Protein AF-A0A7U5AXY3-F1 (afdb_monomer_lite)

pLDDT: mean 77.65, std 28.36, range [23.97, 98.94]

Foldseek 3Di:
DPPPPQWDPFDADVPDPQETADWTWHDDPPFTETDADDQQHAEYALEDDPRHQELANNDEDHDVLVVGHHHDNPLQYANQNHQYLANNHQLPCPDAAQNQNYACQNHAYQHRNCQLNQQYQNVVDANPYACQNHQEQHSNQQNNANHDHAPQPHHCPNHPYCESNNHNYVCNVPPRRDYPDPDDHHYDDQDDDPDPPDPPPPPDPDPDDDDDDDDDDDDDDDDDDDDDDDDDDDDDDDDDDDDDDDDDDDDDDDDDDDDDDDDDDDPPDDDDDDDRDPDDDDD

Radius of gyration: 34.88 Å; chains: 1; bounding box: 86×77×92 Å

Sequence (283 aa):
MKTQKTEQPHKYKEGDRTEIVQIGFYKRGNEITIKQIPYYVKKVPDKLPDEIQSLYRAFAHRYKDQNHPTVTGFEKWDTSKIKNMSYVFYDNQLIDADLSEWKTSNVTNMDGMFKNAIKFNNKEKPLKWNTEKVESMESMFDGAESFKQNLKDWKVDKVTKNKNFSRASGIFEHIDKKPSWKITEHNDPIIKKPESTEPKVIIHPSPSRPKQTIPLTKLINPIIKSTPNSNQNLGIPKTNLSTTPQQSKKLSTPAIVGIVVGSQVVLTSLAAGIPYLIKRFKK

InterPro domains:
  IPR005046 Protein of unknown function DUF285 [PF03382] (70-169)
  IPR011889 Bacterial surface protein 26-residue repeat [TIGR02167] (89-112)

Secondary structure (DSSP, 8-state):
-----SEE--EEETTEEEEEEE--EEEETTEEEEPP--TT--B--SS--TT--B-TTTT--B-TTTTPPPPBS-TT---TT--B-TTTTTTBTT-----TT---TT--B-TTTTTT-TT-SGGG-------TT--B-TTTTTT-TT-----TT---TT--B-TTTTTTSTTTT-GGGS---SS--------PPPP--------PPPP------------PPPP-------------------------------PPPP-------------------------

Organism: NCBI:txid2103

Structure (mmCIF, N/CA/C/O backbone):
data_AF-A0A7U5AXY3-F1
#
_entry.id   AF-A0A7U5AXY3-F1
#
loop_
_atom_site.group_PDB
_atom_site.id
_atom_site.type_symbol
_atom_site.label_atom_id
_atom_site.label_alt_id
_atom_site.label_comp_id
_atom_site.label_asym_id
_atom_site.label_entity_id
_atom_site.label_seq_id
_atom_site.pdbx_PDB_ins_code
_atom_site.Cartn_x
_atom_site.Cartn_y
_atom_site.Cartn_z
_atom_site.occupancy
_atom_site.B_iso_or_equiv
_atom_site.auth_seq_id
_atom_site.auth_comp_id
_atom_site.auth_asym_id
_atom_site.auth_atom_id
_atom_site.pdbx_PDB_model_num
ATOM 1 N N . MET A 1 1 ? -33.811 5.798 -6.499 1.00 41.62 1 MET A N 1
ATOM 2 C CA . MET A 1 1 ? -32.351 5.992 -6.661 1.00 41.62 1 MET A CA 1
ATOM 3 C C . MET A 1 1 ? -31.743 6.256 -5.290 1.00 41.62 1 MET A C 1
ATOM 5 O O . MET A 1 1 ? -32.154 7.214 -4.653 1.00 41.62 1 MET A O 1
ATOM 9 N N . LYS A 1 2 ? -30.830 5.412 -4.788 1.00 47.22 2 LYS A N 1
ATOM 10 C CA . LYS A 1 2 ? -30.053 5.757 -3.582 1.00 47.22 2 LYS A CA 1
ATOM 11 C C . LYS A 1 2 ? -29.018 6.802 -3.992 1.00 47.22 2 LYS A C 1
ATOM 13 O O . LYS A 1 2 ? -28.146 6.492 -4.798 1.00 47.22 2 LYS A O 1
ATOM 18 N N . THR A 1 3 ? -29.122 8.018 -3.471 1.0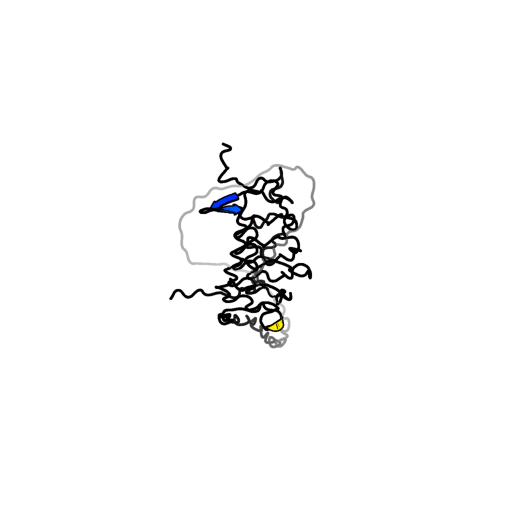0 54.50 3 THR A N 1
ATOM 19 C CA . THR A 1 3 ? -28.090 9.048 -3.628 1.00 54.50 3 THR A CA 1
ATOM 20 C C . THR A 1 3 ? -26.792 8.487 -3.046 1.00 54.50 3 THR A C 1
ATOM 22 O O . THR A 1 3 ? -26.704 8.262 -1.837 1.00 54.50 3 THR A O 1
ATOM 25 N N . GLN A 1 4 ? -25.812 8.161 -3.894 1.00 64.56 4 GLN A N 1
ATOM 26 C CA . GLN A 1 4 ? -24.512 7.698 -3.412 1.00 64.56 4 GLN A CA 1
ATOM 27 C C . GLN A 1 4 ? -23.869 8.845 -2.636 1.00 64.56 4 GLN A C 1
ATOM 29 O O . GLN A 1 4 ? -23.645 9.921 -3.190 1.00 64.56 4 GLN A O 1
ATOM 34 N N . LYS A 1 5 ? -23.599 8.627 -1.345 1.00 73.12 5 LYS A N 1
ATOM 35 C CA . LYS A 1 5 ? -22.837 9.583 -0.541 1.00 73.12 5 LYS A CA 1
ATOM 36 C C . LYS A 1 5 ? -21.474 9.767 -1.199 1.00 73.12 5 LYS A C 1
ATOM 38 O O . LYS A 1 5 ? -20.756 8.799 -1.420 1.00 73.12 5 LYS A O 1
ATOM 43 N N . THR A 1 6 ? -21.132 11.006 -1.527 1.00 81.69 6 THR A N 1
ATOM 44 C CA . THR A 1 6 ? -19.858 11.352 -2.172 1.00 81.69 6 THR A CA 1
ATOM 45 C C . THR A 1 6 ? -18.760 11.668 -1.164 1.00 81.69 6 THR A C 1
ATOM 47 O O . THR A 1 6 ? -17.599 11.789 -1.545 1.00 81.69 6 THR A O 1
ATOM 50 N N . GLU A 1 7 ? -19.106 11.799 0.116 1.00 93.75 7 GLU A N 1
ATOM 51 C CA . GLU A 1 7 ? -18.166 12.043 1.200 1.00 93.75 7 GLU A CA 1
ATOM 52 C C . GLU A 1 7 ? -18.744 11.583 2.541 1.00 93.75 7 GLU A C 1
ATOM 54 O O . GLU A 1 7 ? -19.942 11.716 2.800 1.00 93.75 7 GLU A O 1
ATOM 59 N N . GLN A 1 8 ? -17.877 11.056 3.404 1.00 94.88 8 GLN A N 1
ATOM 60 C CA . GLN A 1 8 ? -18.174 10.830 4.812 1.00 94.88 8 GLN A CA 1
ATOM 61 C C . GLN A 1 8 ? -16.889 10.908 5.657 1.00 94.88 8 GLN A C 1
ATOM 63 O O . GLN A 1 8 ? -15.837 10.436 5.213 1.00 94.88 8 GLN A O 1
ATOM 68 N N . PRO A 1 9 ? -16.926 11.500 6.864 1.00 97.44 9 PRO A N 1
ATOM 69 C CA . PRO A 1 9 ? -15.789 11.485 7.778 1.00 97.44 9 PRO A CA 1
ATOM 70 C C . PRO A 1 9 ? -15.594 10.096 8.400 1.00 97.44 9 PRO A C 1
ATOM 72 O O . PRO A 1 9 ? -16.509 9.270 8.411 1.00 97.44 9 PRO A O 1
ATOM 75 N N . HIS A 1 10 ? -14.405 9.858 8.960 1.00 98.50 10 HIS A N 1
ATOM 76 C CA . HIS A 1 10 ? -14.195 8.723 9.861 1.00 98.50 10 HIS A CA 1
ATOM 77 C C . HIS A 1 10 ? -15.106 8.867 11.080 1.00 98.50 10 HIS A C 1
ATOM 79 O O . HIS A 1 10 ? -15.234 9.968 11.622 1.00 98.50 10 HIS A O 1
ATOM 85 N N . LYS A 1 11 ? -15.693 7.762 11.540 1.00 98.44 11 LYS A N 1
ATOM 86 C CA . LYS A 1 11 ? -16.282 7.698 12.882 1.00 98.44 11 LYS A CA 1
ATOM 87 C C . LYS A 1 11 ? -15.367 6.908 13.791 1.00 98.44 11 LYS A C 1
ATOM 89 O O . LYS A 1 11 ? -14.868 5.853 13.402 1.00 98.44 11 LYS A O 1
ATOM 94 N N . TYR A 1 12 ? -15.191 7.421 14.995 1.00 98.62 12 TYR A N 1
ATOM 95 C CA . TYR A 1 12 ? -14.342 6.832 16.017 1.00 98.62 12 TYR A CA 1
ATOM 96 C C . TYR A 1 12 ? -15.197 6.140 17.064 1.00 98.62 12 TYR A C 1
ATOM 98 O O . TYR A 1 12 ? -16.379 6.458 17.219 1.00 98.62 12 TYR A O 1
ATOM 106 N N . LYS A 1 13 ? -14.593 5.192 17.768 1.00 98.44 13 LYS A N 1
ATOM 107 C CA . LYS A 1 13 ? -15.196 4.589 18.947 1.00 98.44 13 LYS A CA 1
ATOM 108 C C . LYS A 1 13 ? -15.439 5.659 20.010 1.00 98.44 13 LYS A C 1
ATOM 110 O O . LYS A 1 13 ? -14.641 6.582 20.181 1.00 98.44 13 LYS A O 1
ATOM 115 N N . GLU A 1 14 ? -16.555 5.550 20.719 1.00 97.88 14 GLU A N 1
ATOM 116 C CA . GLU A 1 14 ? -16.890 6.489 21.785 1.00 97.88 14 GLU A CA 1
ATOM 117 C C . GLU A 1 14 ? -15.815 6.467 22.880 1.00 97.88 14 GLU A C 1
ATOM 119 O O . GLU A 1 14 ? -15.376 5.404 23.316 1.00 97.88 14 GLU A O 1
ATOM 124 N N . GLY A 1 15 ? -15.331 7.649 23.267 1.00 97.25 15 GLY A N 1
ATOM 125 C CA . GLY A 1 15 ? -14.242 7.794 24.236 1.00 97.25 15 GLY A CA 1
ATOM 126 C C . GLY A 1 15 ? -12.841 7.409 23.732 1.00 97.25 15 GLY A C 1
ATOM 127 O O . GLY A 1 15 ? -11.874 7.661 24.445 1.00 97.25 15 GLY A O 1
ATOM 128 N N . ASP A 1 16 ? -12.687 6.871 22.514 1.00 97.75 16 ASP A N 1
ATOM 129 C CA . ASP A 1 16 ? -11.396 6.418 21.976 1.00 97.75 16 ASP A CA 1
ATOM 130 C C . ASP A 1 16 ? -11.169 6.879 20.527 1.00 97.75 16 ASP A C 1
ATOM 132 O O . ASP A 1 16 ? -11.627 6.283 19.552 1.00 97.75 16 ASP A O 1
ATOM 136 N N . ARG A 1 17 ? -10.369 7.940 20.377 1.00 96.94 17 ARG A N 1
ATOM 137 C CA . ARG A 1 17 ? -9.977 8.486 19.066 1.00 96.94 17 ARG A CA 1
ATOM 138 C C . ARG A 1 17 ? -8.934 7.634 18.332 1.00 96.94 17 ARG A C 1
ATOM 140 O O . ARG A 1 17 ? -8.588 7.955 17.197 1.00 96.94 17 ARG A O 1
ATOM 147 N N . THR A 1 18 ? -8.404 6.582 18.953 1.00 98.50 18 THR A N 1
ATOM 148 C CA . THR A 1 18 ? -7.397 5.698 18.348 1.00 98.50 18 THR A CA 1
ATOM 149 C C . THR A 1 18 ? -8.006 4.505 17.609 1.00 98.50 18 THR A C 1
ATOM 151 O O . THR A 1 18 ? -7.281 3.811 16.893 1.00 98.50 18 THR A O 1
ATOM 154 N N . GLU A 1 19 ? -9.321 4.298 17.708 1.00 98.69 19 GLU A N 1
ATOM 155 C CA . GLU A 1 19 ? -10.060 3.246 17.006 1.00 98.69 19 GLU A CA 1
ATOM 156 C C . GLU A 1 19 ? -11.113 3.870 16.078 1.00 98.69 19 GLU A C 1
ATOM 158 O O . GLU A 1 19 ? -12.048 4.541 16.519 1.00 98.69 19 GLU A O 1
ATOM 163 N N . ILE A 1 20 ? -10.962 3.653 14.770 1.00 98.88 20 ILE A N 1
ATOM 164 C CA . ILE A 1 20 ? -11.991 3.990 13.782 1.00 98.88 20 ILE A CA 1
ATOM 165 C C . ILE A 1 20 ? -12.982 2.827 13.721 1.00 98.88 20 ILE A C 1
ATOM 167 O O . ILE A 1 20 ? -12.582 1.684 13.531 1.00 98.88 20 ILE A O 1
ATOM 171 N N . VAL A 1 21 ? -14.275 3.131 13.830 1.00 98.50 21 VAL A N 1
ATOM 172 C CA . VAL A 1 21 ? -15.383 2.163 13.711 1.00 98.50 21 VAL A CA 1
ATOM 173 C C . VAL A 1 21 ? -16.115 2.271 12.372 1.00 98.50 21 VAL A C 1
ATOM 175 O O . VAL A 1 21 ? -16.793 1.338 11.957 1.00 98.50 21 VAL A O 1
ATOM 178 N N . GLN A 1 22 ? -15.960 3.392 11.660 1.00 98.25 22 GLN A N 1
ATOM 179 C CA . GLN A 1 22 ? -16.471 3.558 10.300 1.00 98.25 22 GLN A CA 1
ATOM 180 C C . GLN A 1 22 ? -15.460 4.331 9.454 1.00 98.25 22 GLN A C 1
ATOM 182 O O . GLN A 1 22 ? -15.102 5.461 9.789 1.00 98.25 22 GLN A O 1
ATOM 187 N N . ILE A 1 23 ? -15.040 3.733 8.338 1.00 98.62 23 ILE A N 1
ATOM 188 C CA . ILE A 1 23 ? -14.075 4.334 7.416 1.00 98.62 23 ILE A CA 1
ATOM 189 C C . ILE A 1 23 ? -14.711 5.481 6.628 1.00 98.62 23 ILE A C 1
ATOM 191 O O . ILE A 1 23 ? -15.729 5.331 5.951 1.00 98.62 23 ILE A O 1
ATOM 195 N N . GLY A 1 24 ? -14.062 6.633 6.711 1.00 98.25 24 GLY A N 1
ATOM 196 C CA . GLY A 1 24 ? -14.326 7.834 5.944 1.00 98.25 24 GLY A CA 1
ATOM 197 C C . GLY A 1 24 ? -13.795 7.750 4.516 1.00 98.25 24 GLY A C 1
ATOM 198 O O . GLY A 1 24 ? -12.765 7.130 4.253 1.00 98.25 24 GLY A O 1
ATOM 199 N N . PHE A 1 25 ? -14.461 8.432 3.592 1.00 98.31 25 PHE A N 1
ATOM 200 C CA . PHE A 1 25 ? -14.045 8.547 2.194 1.00 98.31 25 PHE A CA 1
ATOM 201 C C . PHE A 1 25 ? -14.512 9.870 1.588 1.00 98.31 25 PHE A C 1
ATOM 203 O O . PHE A 1 25 ? -15.297 10.604 2.187 1.00 98.31 25 PHE A O 1
ATOM 210 N N . TYR A 1 26 ? -14.015 10.182 0.399 1.00 97.62 26 TYR A N 1
ATOM 211 C CA . TYR A 1 26 ? -14.382 11.350 -0.392 1.00 97.62 26 TYR A CA 1
ATOM 212 C C . TYR A 1 26 ? -14.275 11.024 -1.885 1.00 97.62 26 TYR A C 1
ATOM 214 O O . TYR A 1 26 ? -13.517 10.141 -2.287 1.00 97.62 26 TYR A O 1
ATOM 222 N N . LYS A 1 27 ? -15.022 11.736 -2.726 1.00 96.75 27 LYS A N 1
ATOM 223 C CA . LYS A 1 27 ? -14.922 11.613 -4.181 1.00 96.75 27 LYS A CA 1
ATOM 224 C C . LYS A 1 27 ? -13.730 12.422 -4.695 1.00 96.75 27 LYS A C 1
ATOM 226 O O . LYS A 1 27 ? -13.634 13.621 -4.444 1.00 96.75 27 LYS A O 1
ATOM 231 N N . ARG A 1 28 ? -12.842 11.779 -5.452 1.00 93.12 28 ARG A N 1
ATOM 232 C CA . ARG A 1 28 ? -11.707 12.403 -6.142 1.00 93.12 28 ARG A CA 1
ATOM 233 C C . ARG A 1 28 ? -11.796 12.066 -7.626 1.00 93.12 28 ARG A C 1
ATOM 235 O O . ARG A 1 28 ? -11.534 10.937 -8.029 1.00 93.12 28 ARG A O 1
ATOM 242 N N . GLY A 1 29 ? -12.200 13.040 -8.440 1.00 90.94 29 GLY A N 1
ATOM 243 C CA . GLY A 1 29 ? -12.528 12.783 -9.844 1.00 90.94 29 GLY A CA 1
ATOM 244 C C . GLY A 1 29 ? -13.658 11.756 -9.955 1.00 90.94 29 GLY A C 1
ATOM 245 O O . GLY A 1 29 ? -14.746 11.970 -9.417 1.00 90.94 29 GLY A O 1
ATOM 246 N N . ASN A 1 30 ? -13.382 10.625 -10.604 1.00 91.56 30 ASN A N 1
ATOM 247 C CA . ASN A 1 30 ? -14.354 9.546 -10.818 1.00 91.56 30 ASN A CA 1
ATOM 248 C C . ASN A 1 30 ? -14.258 8.408 -9.788 1.00 91.56 30 ASN A C 1
ATOM 250 O O . ASN A 1 30 ? -15.006 7.438 -9.888 1.00 91.56 30 ASN A O 1
ATOM 254 N N . GLU A 1 31 ? -13.369 8.513 -8.799 1.00 94.88 31 GLU A N 1
ATOM 255 C CA . GLU A 1 31 ? -13.134 7.464 -7.804 1.00 94.88 31 GLU A CA 1
ATOM 256 C C . GLU A 1 31 ? -13.595 7.899 -6.410 1.00 94.88 31 GLU A C 1
ATOM 258 O O . GLU A 1 31 ? -13.395 9.042 -5.992 1.00 94.88 31 GLU A O 1
ATOM 263 N N . ILE A 1 32 ? -14.169 6.964 -5.652 1.00 97.81 32 ILE A N 1
ATOM 264 C CA . ILE A 1 32 ? -14.351 7.125 -4.208 1.00 97.81 32 ILE A CA 1
ATOM 265 C C . ILE A 1 32 ? -13.052 6.693 -3.528 1.00 97.81 32 ILE A C 1
ATOM 267 O O . ILE A 1 32 ? -12.605 5.553 -3.664 1.00 97.81 32 ILE A O 1
ATOM 271 N N . THR A 1 33 ? -12.427 7.629 -2.825 1.00 98.50 33 THR A N 1
ATOM 272 C CA . THR A 1 33 ? -11.106 7.489 -2.212 1.00 98.50 33 THR A CA 1
ATOM 273 C C . THR A 1 33 ? -11.233 7.484 -0.700 1.00 98.50 33 THR A C 1
ATOM 275 O O . THR A 1 33 ? -11.926 8.325 -0.129 1.00 98.50 33 THR A O 1
ATOM 278 N N . ILE A 1 34 ? -10.544 6.561 -0.036 1.00 98.75 34 ILE A N 1
ATOM 279 C CA . ILE A 1 34 ? -10.475 6.529 1.425 1.00 98.75 34 ILE A CA 1
ATOM 280 C C . ILE A 1 34 ? -9.900 7.845 1.975 1.00 98.75 34 ILE A C 1
ATOM 282 O O . ILE A 1 34 ? -8.948 8.407 1.431 1.00 98.75 34 ILE A O 1
ATOM 286 N N . LYS A 1 35 ? -10.453 8.358 3.077 1.00 98.62 35 LYS A N 1
ATOM 287 C CA . LYS A 1 35 ? -9.792 9.428 3.834 1.00 98.62 35 LYS A CA 1
ATOM 288 C C . LYS A 1 35 ? -8.579 8.830 4.545 1.00 98.62 35 LYS A C 1
ATOM 290 O O . LYS A 1 35 ? -8.704 7.784 5.175 1.00 98.62 35 LYS A O 1
ATOM 295 N N . GLN A 1 36 ? -7.429 9.500 4.489 1.00 98.69 36 GLN A N 1
ATOM 296 C CA . GLN A 1 36 ? -6.218 9.048 5.183 1.00 98.69 36 GLN A CA 1
ATOM 297 C C . GLN A 1 36 ? -6.518 8.711 6.651 1.00 98.69 36 GLN A C 1
ATOM 299 O O . GLN A 1 36 ? -7.250 9.437 7.331 1.00 98.69 36 GLN A O 1
ATOM 304 N N . ILE A 1 37 ? -5.972 7.594 7.121 1.00 98.81 37 ILE A N 1
ATOM 305 C CA . ILE A 1 37 ? -6.074 7.128 8.499 1.00 98.81 37 ILE A CA 1
ATOM 306 C C . ILE A 1 37 ? -5.048 7.902 9.335 1.00 98.81 37 ILE A C 1
ATOM 308 O O . ILE A 1 37 ? -3.843 7.725 9.112 1.00 98.81 37 ILE A O 1
ATOM 312 N N . PRO A 1 38 ? -5.478 8.751 10.292 1.00 98.56 38 PRO A N 1
ATOM 313 C CA . PRO A 1 38 ? -4.565 9.590 11.063 1.00 98.56 38 PRO A CA 1
ATOM 314 C C . PRO A 1 38 ? -3.483 8.785 11.784 1.00 98.56 38 PRO A C 1
ATOM 316 O O . PRO A 1 38 ? -3.728 7.669 12.247 1.00 98.56 38 PRO A O 1
ATOM 319 N N . TYR A 1 39 ? -2.288 9.363 11.913 1.00 98.00 39 TYR A N 1
ATOM 320 C CA . TYR A 1 39 ? -1.100 8.680 12.439 1.00 98.00 39 TYR A CA 1
ATOM 321 C C . TYR A 1 39 ? -1.279 8.116 13.860 1.00 98.00 39 TYR A C 1
ATOM 323 O O . TYR A 1 39 ? -0.639 7.129 14.202 1.00 98.00 39 TYR A O 1
ATOM 331 N N . TYR A 1 40 ? -2.167 8.701 14.671 1.00 97.94 40 TYR A N 1
ATOM 332 C CA . TYR A 1 40 ? -2.459 8.262 16.040 1.00 97.94 40 TYR A CA 1
ATOM 333 C C . TYR A 1 40 ? -3.447 7.085 16.127 1.00 97.94 40 TYR A C 1
ATOM 335 O O . TYR A 1 40 ? -3.634 6.520 17.204 1.00 97.94 40 TYR A O 1
ATOM 343 N N . VAL A 1 41 ? -4.097 6.707 15.020 1.00 98.75 41 VAL A N 1
ATOM 344 C CA . VAL A 1 41 ? -5.035 5.575 14.980 1.00 98.75 41 VAL A CA 1
ATOM 345 C C . VAL A 1 41 ? -4.266 4.257 15.043 1.00 98.75 41 VAL A C 1
ATOM 347 O O . VAL A 1 41 ? -3.328 4.043 14.271 1.00 98.75 41 VAL A O 1
ATOM 350 N N . LYS A 1 42 ? -4.699 3.382 15.954 1.00 98.56 42 LYS A N 1
ATOM 351 C CA . LYS A 1 42 ? -4.165 2.041 16.241 1.00 98.56 42 LYS A CA 1
ATOM 352 C C . LYS A 1 42 ? -4.976 0.934 15.573 1.00 98.56 42 LYS A C 1
ATOM 354 O O . LYS A 1 42 ? -4.447 -0.145 15.308 1.00 98.56 42 LYS A O 1
ATOM 359 N N . LYS A 1 43 ? -6.258 1.184 15.305 1.00 98.75 43 LYS A N 1
ATOM 360 C CA . LYS A 1 43 ? -7.169 0.171 14.776 1.00 98.75 43 LYS A CA 1
ATOM 361 C C . LYS A 1 43 ? -8.202 0.770 13.830 1.00 98.75 43 LYS A C 1
ATOM 363 O O . LYS A 1 43 ? -8.759 1.836 14.094 1.00 98.75 43 LYS A O 1
ATOM 368 N N . VAL A 1 44 ? -8.445 0.066 12.735 1.00 98.88 44 VAL A N 1
ATOM 369 C CA . VAL A 1 44 ? -9.530 0.318 11.783 1.00 98.88 44 VAL A CA 1
ATOM 370 C C . VAL A 1 44 ? -10.483 -0.885 11.750 1.00 98.88 44 VAL A C 1
ATOM 372 O O . VAL A 1 44 ? -10.110 -1.955 12.237 1.00 98.88 44 VAL A O 1
ATOM 375 N N . PRO A 1 45 ? -11.706 -0.748 11.206 1.00 98.50 45 PRO A N 1
ATOM 376 C CA . PRO A 1 45 ? -12.618 -1.875 11.042 1.00 98.50 45 PRO A CA 1
ATOM 377 C C . PRO A 1 45 ? -12.030 -2.911 10.084 1.00 98.50 45 PRO A C 1
ATOM 379 O O . PRO A 1 45 ? -11.361 -2.543 9.120 1.00 98.50 45 PRO A O 1
ATOM 382 N N . ASP A 1 46 ? -12.354 -4.183 10.304 1.00 97.31 46 ASP A N 1
ATOM 383 C CA . ASP A 1 46 ? -11.944 -5.326 9.473 1.00 97.31 46 ASP A CA 1
ATOM 384 C C . ASP A 1 46 ? -12.605 -5.366 8.088 1.00 97.31 46 ASP A C 1
ATOM 386 O O . ASP A 1 46 ? -12.181 -6.119 7.211 1.00 97.31 46 ASP A O 1
ATOM 390 N N . LYS A 1 47 ? -13.613 -4.518 7.862 1.00 97.75 47 LYS A N 1
ATOM 391 C CA . LYS A 1 47 ? -14.302 -4.372 6.584 1.00 97.75 47 LYS A CA 1
ATOM 392 C C . LYS A 1 47 ? -14.050 -3.002 5.956 1.00 97.75 47 LYS A C 1
ATOM 394 O O . LYS A 1 47 ? -14.377 -1.960 6.527 1.00 97.75 47 LYS A O 1
ATOM 399 N N . LEU A 1 48 ? -13.561 -3.022 4.718 1.00 98.19 48 LEU A N 1
ATOM 400 C CA . LEU A 1 48 ? -13.491 -1.847 3.854 1.00 98.19 48 LEU A CA 1
ATOM 401 C C . LEU A 1 48 ? -14.877 -1.549 3.242 1.00 98.19 48 LEU A C 1
ATOM 403 O O . LEU A 1 48 ? -15.534 -2.479 2.767 1.00 98.19 48 LEU A O 1
ATOM 407 N N . PRO A 1 49 ? -15.342 -0.285 3.225 1.00 97.06 49 PRO A N 1
ATOM 408 C CA . PRO A 1 49 ? -16.556 0.094 2.506 1.00 97.06 49 PRO A CA 1
ATOM 409 C C . PRO A 1 49 ? -16.514 -0.274 1.015 1.00 97.06 49 PRO A C 1
ATOM 411 O O . PRO A 1 49 ? -15.538 0.000 0.317 1.00 97.06 49 PRO A O 1
ATOM 414 N N . ASP A 1 50 ? -17.611 -0.856 0.535 1.00 95.19 50 ASP A N 1
ATOM 415 C CA . ASP A 1 50 ? -17.776 -1.434 -0.803 1.00 95.19 50 ASP A CA 1
ATOM 416 C C . ASP A 1 50 ? -17.682 -0.424 -1.953 1.00 95.19 50 ASP A C 1
ATOM 418 O O . ASP A 1 50 ? -17.510 -0.811 -3.111 1.00 95.19 50 ASP A O 1
ATOM 422 N N . GLU A 1 51 ? -17.870 0.855 -1.654 1.00 95.56 51 GLU A N 1
ATOM 423 C CA . GLU A 1 51 ? -17.805 1.965 -2.593 1.00 95.56 51 GLU A CA 1
ATOM 424 C C . GLU A 1 51 ? -16.373 2.437 -2.869 1.00 95.56 51 GLU A C 1
ATOM 426 O O . GLU A 1 51 ? -16.141 3.057 -3.910 1.00 95.56 51 GLU A O 1
ATOM 431 N N . ILE A 1 52 ? -15.418 2.151 -1.972 1.00 97.94 52 ILE A N 1
ATOM 432 C CA . ILE A 1 52 ? -14.037 2.625 -2.093 1.00 97.94 52 ILE A CA 1
ATOM 433 C C . ILE A 1 52 ? -13.357 1.936 -3.277 1.00 97.94 52 ILE A C 1
ATOM 435 O O . ILE A 1 52 ? -13.343 0.716 -3.405 1.00 97.94 52 ILE A O 1
ATOM 439 N N . GLN A 1 53 ? -12.761 2.757 -4.136 1.00 98.38 53 GLN A N 1
ATOM 440 C CA . GLN A 1 53 ? -12.011 2.342 -5.323 1.00 98.38 53 GLN A CA 1
ATOM 441 C C . GLN A 1 53 ? -10.544 2.786 -5.261 1.00 98.38 53 GLN A C 1
ATOM 443 O O . GLN A 1 53 ? -9.735 2.359 -6.080 1.00 98.38 53 GLN A O 1
ATOM 448 N N . SER A 1 54 ? -10.177 3.628 -4.294 1.00 98.75 54 SER A N 1
ATOM 449 C CA . SER A 1 54 ? -8.819 4.147 -4.147 1.00 98.75 54 SER A CA 1
ATOM 450 C C . SER A 1 54 ? -8.381 4.149 -2.688 1.00 98.75 54 SER A C 1
ATOM 452 O O . SER A 1 54 ? -9.057 4.709 -1.820 1.00 98.75 54 SER A O 1
ATOM 454 N N . LEU A 1 55 ? -7.220 3.542 -2.437 1.00 98.88 55 LEU A N 1
ATOM 455 C CA . LEU A 1 55 ? -6.528 3.543 -1.149 1.00 98.88 55 LEU A CA 1
ATOM 456 C C . LEU A 1 55 ? -5.443 4.629 -1.074 1.00 98.88 55 LEU A C 1
ATOM 458 O O . LEU A 1 55 ? -4.548 4.556 -0.232 1.00 98.88 55 LEU A O 1
ATOM 462 N N . TYR A 1 56 ? -5.508 5.634 -1.953 1.00 98.75 56 TYR A N 1
ATOM 463 C CA . TYR A 1 56 ? -4.511 6.696 -2.046 1.00 98.75 56 TYR A CA 1
ATOM 464 C C . TYR A 1 56 ? -4.133 7.271 -0.673 1.00 98.75 56 TYR A C 1
ATOM 466 O O . TYR A 1 56 ? -4.959 7.889 0.002 1.00 98.75 56 TYR A O 1
ATOM 474 N N . ARG A 1 57 ? -2.865 7.082 -0.278 1.00 98.69 57 ARG A N 1
ATOM 475 C CA . ARG A 1 57 ? -2.284 7.563 0.994 1.00 98.69 57 ARG A CA 1
ATOM 476 C C . ARG A 1 57 ? -2.998 7.092 2.266 1.00 98.69 57 ARG A C 1
ATOM 478 O O . ARG A 1 57 ? -2.862 7.748 3.296 1.00 98.69 57 ARG A O 1
ATOM 485 N N . ALA A 1 58 ? -3.720 5.969 2.231 1.00 98.81 58 ALA A N 1
ATOM 486 C CA . ALA A 1 58 ? -4.526 5.489 3.358 1.00 98.81 58 ALA A CA 1
ATOM 487 C C . ALA A 1 58 ? -3.756 5.445 4.691 1.00 98.81 58 ALA A C 1
ATOM 489 O O . ALA A 1 58 ? -4.270 5.903 5.705 1.00 98.81 58 ALA A O 1
ATOM 490 N N . PHE A 1 59 ? -2.515 4.960 4.686 1.00 98.81 59 PHE A N 1
ATOM 491 C CA . PHE A 1 59 ? -1.679 4.756 5.873 1.00 98.81 59 PHE A CA 1
ATOM 492 C C . PHE A 1 59 ? -0.312 5.445 5.764 1.00 98.81 59 PHE A C 1
ATOM 494 O O . PHE A 1 59 ? 0.653 5.002 6.393 1.00 98.81 59 PHE A O 1
ATOM 501 N N . ALA A 1 60 ? -0.218 6.511 4.970 1.00 98.69 60 ALA A N 1
ATOM 502 C CA . ALA A 1 60 ? 1.028 7.239 4.768 1.00 98.69 60 ALA A CA 1
ATOM 503 C C . ALA A 1 60 ? 1.467 8.019 6.024 1.00 98.69 60 ALA A C 1
ATOM 505 O O . ALA A 1 60 ? 0.625 8.404 6.841 1.00 98.69 60 ALA A O 1
ATOM 506 N N . HIS A 1 61 ? 2.766 8.321 6.112 1.00 98.38 61 HIS A N 1
ATOM 507 C CA . HIS A 1 61 ? 3.401 9.191 7.113 1.00 98.38 61 HIS A CA 1
ATOM 508 C C . HIS A 1 61 ? 3.289 8.682 8.554 1.00 98.38 61 HIS A C 1
ATOM 510 O O . HIS A 1 61 ? 2.637 9.282 9.413 1.00 98.38 61 HIS A O 1
ATOM 516 N N . ARG A 1 62 ? 3.951 7.555 8.834 1.00 98.31 62 ARG A N 1
ATOM 517 C CA . ARG A 1 62 ? 4.048 6.987 10.184 1.00 98.31 62 ARG A CA 1
ATOM 518 C C . ARG A 1 62 ? 5.503 6.734 10.532 1.00 98.31 62 ARG A C 1
ATOM 520 O O . ARG A 1 62 ? 6.141 5.894 9.905 1.00 98.31 62 ARG A O 1
ATOM 527 N N . TYR A 1 63 ? 6.006 7.436 11.540 1.00 97.56 63 TYR A N 1
ATOM 528 C CA . TYR A 1 63 ? 7.431 7.488 11.829 1.00 97.56 63 TYR A CA 1
ATOM 529 C C . TYR A 1 63 ? 7.743 6.901 13.207 1.00 97.56 63 TYR A C 1
ATOM 531 O O . TYR A 1 63 ? 6.988 7.086 14.166 1.00 97.56 63 TYR A O 1
ATOM 539 N N . LYS A 1 64 ? 8.842 6.143 13.293 1.00 93.25 64 LYS A N 1
ATOM 540 C CA . LYS A 1 64 ? 9.259 5.463 14.531 1.00 93.25 64 LYS A CA 1
ATOM 541 C C . LYS A 1 64 ? 9.810 6.451 15.561 1.00 93.25 64 LYS A C 1
ATOM 543 O O . LYS A 1 64 ? 9.535 6.305 16.746 1.00 93.25 64 LYS A O 1
ATOM 548 N N . ASP A 1 65 ? 10.580 7.431 15.106 1.00 95.38 65 ASP A N 1
ATOM 549 C CA . ASP A 1 65 ? 11.158 8.516 15.911 1.00 95.38 65 ASP A CA 1
ATOM 550 C C . ASP A 1 65 ? 10.089 9.406 16.570 1.00 95.38 65 ASP A C 1
ATOM 552 O O . ASP A 1 65 ? 10.285 9.888 17.680 1.00 95.38 65 ASP A O 1
ATOM 556 N N . GLN A 1 66 ? 8.922 9.544 15.940 1.00 96.44 66 GLN A N 1
ATOM 557 C CA . GLN A 1 66 ? 7.756 10.252 16.481 1.00 96.44 66 GLN A CA 1
ATOM 558 C C . GLN A 1 66 ? 6.861 9.371 17.370 1.00 96.44 66 GLN A C 1
ATOM 560 O O . GLN A 1 66 ? 5.783 9.797 17.781 1.00 96.44 66 GLN A O 1
ATOM 565 N N . ASN A 1 67 ? 7.285 8.137 17.669 1.00 95.75 67 ASN A N 1
ATOM 566 C CA . ASN A 1 67 ? 6.558 7.185 18.512 1.00 95.75 67 ASN A CA 1
ATOM 567 C C . ASN A 1 67 ? 5.100 6.941 18.058 1.00 95.75 67 ASN A C 1
ATOM 569 O O . ASN A 1 67 ? 4.193 6.769 18.877 1.00 95.75 67 ASN A O 1
ATOM 573 N N . HIS A 1 68 ? 4.849 6.949 16.743 1.00 97.81 68 HIS A N 1
ATOM 574 C CA . HIS A 1 68 ? 3.524 6.631 16.209 1.00 97.81 68 HIS A CA 1
ATOM 575 C C . HIS A 1 68 ? 3.183 5.151 16.454 1.00 97.81 68 HIS A C 1
ATOM 577 O O . HIS A 1 68 ? 4.071 4.296 16.420 1.00 97.81 68 HIS A O 1
ATOM 583 N N . PRO A 1 69 ? 1.904 4.808 16.686 1.00 97.44 69 PRO A N 1
ATOM 584 C CA . PRO A 1 69 ? 1.502 3.418 16.812 1.00 97.44 69 PRO A CA 1
ATOM 585 C C . PRO A 1 69 ? 1.436 2.702 15.457 1.00 97.44 69 PRO A C 1
ATOM 587 O O . PRO A 1 69 ? 1.089 3.286 14.421 1.00 97.44 69 PRO A O 1
ATOM 590 N N . THR A 1 70 ? 1.663 1.389 15.495 1.00 96.38 70 THR A N 1
ATOM 591 C CA . THR A 1 70 ? 1.254 0.484 14.417 1.00 96.38 70 THR A CA 1
ATOM 592 C C . THR A 1 70 ? -0.272 0.438 14.347 1.00 96.38 70 THR A C 1
ATOM 594 O O . THR A 1 70 ? -0.945 0.322 15.371 1.00 96.38 70 THR A O 1
ATOM 597 N N . VAL A 1 71 ? -0.813 0.537 13.134 1.00 98.12 71 VAL A N 1
ATOM 598 C CA . VAL A 1 71 ? -2.243 0.363 12.861 1.00 98.12 71 VAL A CA 1
ATOM 599 C C . VAL A 1 71 ? -2.535 -1.094 12.495 1.00 98.12 71 VAL A C 1
ATOM 601 O O . VAL A 1 71 ? -1.701 -1.736 11.864 1.00 98.12 71 VAL A O 1
ATOM 604 N N . THR A 1 72 ? -3.702 -1.598 12.888 1.00 98.31 72 THR A N 1
ATOM 605 C CA . THR A 1 72 ? -4.193 -2.961 12.610 1.00 98.31 72 THR A CA 1
ATOM 606 C C . THR A 1 72 ? -5.639 -2.928 12.115 1.00 98.31 72 THR A C 1
ATOM 608 O O . THR A 1 72 ? -6.315 -1.904 12.248 1.00 98.31 72 THR A O 1
ATOM 611 N N . GLY A 1 73 ? -6.127 -4.039 11.565 1.00 98.31 73 GLY A N 1
ATOM 612 C CA . GLY A 1 73 ? -7.516 -4.230 11.140 1.00 98.31 73 GLY A CA 1
ATOM 613 C C . GLY A 1 73 ? -7.742 -4.115 9.632 1.00 98.31 73 GLY A C 1
ATOM 614 O O . GLY A 1 73 ? -8.861 -4.287 9.179 1.00 98.31 73 GLY A O 1
ATOM 615 N N . PHE A 1 74 ? -6.715 -3.836 8.832 1.00 98.62 74 PHE A N 1
ATOM 616 C CA . PHE A 1 74 ? -6.833 -3.733 7.368 1.00 98.62 74 PHE A CA 1
ATOM 617 C C . PHE A 1 74 ? -6.284 -4.949 6.615 1.00 98.62 74 PHE A C 1
ATOM 619 O O . PHE A 1 74 ? -6.386 -5.021 5.389 1.00 98.62 74 PHE A O 1
ATOM 626 N N . GLU A 1 75 ? -5.679 -5.896 7.328 1.00 98.25 75 GLU A N 1
ATOM 627 C CA . GLU A 1 75 ? -4.961 -7.040 6.762 1.00 98.25 75 GLU A CA 1
ATOM 628 C C . GLU A 1 75 ? -5.886 -7.895 5.880 1.00 98.25 75 GLU A C 1
ATOM 630 O O . GLU A 1 75 ? -5.477 -8.357 4.820 1.00 98.25 75 GLU A O 1
ATOM 635 N N . LYS A 1 76 ? -7.165 -8.007 6.270 1.00 97.44 76 LYS A N 1
ATOM 636 C CA . LYS A 1 76 ? -8.194 -8.828 5.605 1.00 97.44 76 LYS A CA 1
ATOM 637 C C . LYS A 1 76 ? -9.195 -8.042 4.755 1.00 97.44 76 LYS A C 1
ATOM 639 O O . LYS A 1 76 ? -10.263 -8.550 4.417 1.00 97.44 76 LYS A O 1
ATOM 644 N N . TRP A 1 77 ? -8.903 -6.782 4.438 1.00 98.69 77 TRP A N 1
ATOM 645 C CA . TRP A 1 77 ? -9.797 -5.985 3.599 1.00 98.69 77 TRP A CA 1
ATOM 646 C C . TRP A 1 77 ? -9.991 -6.616 2.219 1.00 98.69 77 TRP A C 1
ATOM 648 O O . TRP A 1 77 ? -9.026 -6.936 1.524 1.00 98.69 77 TRP A O 1
ATOM 658 N N . ASP A 1 78 ? -11.247 -6.707 1.771 1.00 98.44 78 ASP A N 1
ATOM 659 C CA . ASP A 1 78 ? -11.538 -7.045 0.381 1.00 98.44 78 ASP A CA 1
ATOM 660 C C . ASP A 1 78 ? -11.184 -5.860 -0.526 1.00 98.44 78 ASP A C 1
ATOM 662 O O . ASP A 1 78 ? -11.933 -4.893 -0.661 1.00 98.44 78 ASP A O 1
ATOM 666 N N . THR A 1 79 ? -10.021 -5.946 -1.164 1.00 98.69 79 THR A N 1
ATOM 667 C CA . THR A 1 79 ? -9.504 -4.914 -2.066 1.00 98.69 79 THR A CA 1
ATOM 668 C C . THR A 1 79 ? -9.867 -5.145 -3.536 1.00 98.69 79 THR A C 1
ATOM 670 O O . THR A 1 79 ? -9.382 -4.423 -4.403 1.00 98.69 79 THR A O 1
ATOM 673 N N . SER A 1 80 ? -10.782 -6.076 -3.847 1.00 98.50 80 SER A N 1
ATOM 674 C CA . SER A 1 80 ? -11.160 -6.427 -5.232 1.00 98.50 80 SER A CA 1
ATOM 675 C C . SER A 1 80 ? -11.651 -5.258 -6.086 1.00 98.50 80 SER A C 1
ATOM 677 O O . SER A 1 80 ? -11.548 -5.314 -7.310 1.00 98.50 80 SER A O 1
ATOM 679 N N . LYS A 1 81 ? -12.187 -4.198 -5.476 1.00 98.38 81 LYS A N 1
ATOM 680 C CA . LYS A 1 81 ? -12.690 -3.005 -6.179 1.00 98.38 81 LYS A CA 1
ATOM 681 C C . LYS A 1 81 ? -11.659 -1.883 -6.302 1.00 98.38 81 LYS A C 1
ATOM 683 O O . LYS A 1 81 ? -11.941 -0.870 -6.944 1.00 98.38 81 LYS A O 1
ATOM 688 N N . ILE A 1 82 ? -10.480 -2.046 -5.702 1.00 98.81 82 ILE A N 1
ATOM 689 C CA . ILE A 1 82 ? -9.443 -1.020 -5.695 1.00 98.81 82 ILE A CA 1
ATOM 690 C C . ILE A 1 82 ? -8.759 -0.954 -7.058 1.00 98.81 82 ILE A C 1
ATOM 692 O O . ILE A 1 82 ? -8.276 -1.952 -7.587 1.00 98.81 82 ILE A O 1
ATOM 696 N N . LYS A 1 83 ? -8.715 0.259 -7.606 1.00 98.69 83 LYS A N 1
ATOM 697 C CA . LYS A 1 83 ? -8.025 0.627 -8.847 1.00 98.69 83 LYS A CA 1
ATOM 698 C C . LYS A 1 83 ? -6.715 1.355 -8.569 1.00 98.69 83 LYS A C 1
ATOM 700 O O . LYS A 1 83 ? -5.754 1.220 -9.319 1.00 98.69 83 LYS A O 1
ATOM 705 N N . ASN A 1 84 ? -6.657 2.096 -7.466 1.00 98.88 84 ASN A N 1
ATOM 706 C CA . ASN A 1 84 ? -5.521 2.937 -7.124 1.00 98.88 84 ASN A CA 1
ATOM 707 C C . ASN A 1 84 ? -4.979 2.591 -5.728 1.00 98.88 84 ASN A C 1
ATOM 709 O O . ASN A 1 84 ? -5.648 2.817 -4.718 1.00 98.88 84 ASN A O 1
ATOM 713 N N . MET A 1 85 ? -3.758 2.055 -5.687 1.00 98.88 85 MET A N 1
ATOM 714 C CA . MET A 1 85 ? -2.987 1.750 -4.474 1.00 98.88 85 MET A CA 1
ATOM 715 C C . MET A 1 85 ? -1.743 2.645 -4.345 1.00 98.88 85 MET A C 1
ATOM 717 O O . MET A 1 85 ? -0.798 2.313 -3.628 1.00 98.88 85 MET A O 1
ATOM 721 N N . SER A 1 86 ? -1.724 3.798 -5.017 1.00 98.88 86 SER A N 1
ATOM 722 C CA . SER A 1 86 ? -0.584 4.705 -4.918 1.00 98.88 86 SER A CA 1
ATOM 723 C C . SER A 1 86 ? -0.425 5.261 -3.499 1.00 98.88 86 SER A C 1
ATOM 725 O O . SER A 1 86 ? -1.376 5.716 -2.853 1.00 98.88 86 SER A O 1
ATOM 727 N N . TYR A 1 87 ? 0.810 5.226 -3.008 1.00 98.94 87 TYR A N 1
ATOM 728 C CA . TYR A 1 87 ? 1.250 5.801 -1.740 1.00 98.94 87 TYR A CA 1
ATOM 729 C C . TYR A 1 87 ? 0.542 5.277 -0.482 1.00 98.94 87 TYR A C 1
ATOM 731 O O . TYR A 1 87 ? 0.597 5.952 0.545 1.00 98.94 87 TYR A O 1
ATOM 739 N N . VAL A 1 88 ? -0.114 4.108 -0.522 1.00 98.94 88 VAL A N 1
ATOM 740 C CA . VAL A 1 88 ? -0.873 3.549 0.621 1.00 98.94 88 VAL A CA 1
ATOM 741 C C . VAL A 1 88 ? -0.051 3.570 1.910 1.00 98.94 88 VAL A C 1
ATOM 743 O O . VAL A 1 88 ? -0.550 4.042 2.927 1.00 98.94 88 VAL A O 1
ATOM 746 N N . PHE A 1 89 ? 1.208 3.135 1.853 1.00 98.88 89 PHE A N 1
ATOM 747 C CA . PHE A 1 89 ? 2.143 3.081 2.978 1.00 98.88 89 PHE A CA 1
ATOM 748 C C . PHE A 1 89 ? 3.373 3.978 2.763 1.00 98.88 89 PHE A C 1
ATOM 750 O O . PHE A 1 89 ? 4.447 3.709 3.301 1.00 98.88 89 PHE A O 1
ATOM 757 N N . TYR A 1 90 ? 3.227 5.056 1.989 1.00 98.81 90 TYR A N 1
ATOM 758 C CA . TYR A 1 90 ? 4.309 6.013 1.763 1.00 98.81 90 TYR A CA 1
ATOM 759 C C . TYR A 1 90 ? 4.813 6.610 3.086 1.00 98.81 90 TYR A C 1
ATOM 761 O O . TYR A 1 90 ? 4.014 7.107 3.879 1.00 98.81 90 TYR A O 1
ATOM 769 N N . ASP A 1 91 ? 6.126 6.573 3.324 1.00 98.44 91 ASP A N 1
ATOM 770 C CA . ASP A 1 91 ? 6.769 7.010 4.571 1.00 98.44 91 ASP A CA 1
ATOM 771 C C . ASP A 1 91 ? 6.177 6.336 5.828 1.00 98.44 91 ASP A C 1
ATOM 773 O O . ASP A 1 91 ? 6.098 6.933 6.904 1.00 98.44 91 ASP A O 1
ATOM 777 N N . ASN A 1 92 ? 5.714 5.091 5.715 1.00 98.56 92 ASN A N 1
ATOM 778 C CA . ASN A 1 92 ? 5.269 4.309 6.863 1.00 98.56 92 ASN A CA 1
ATOM 779 C C . ASN A 1 92 ? 6.403 3.398 7.349 1.00 98.56 92 ASN A C 1
ATOM 781 O O . ASN A 1 92 ? 6.565 2.272 6.898 1.00 98.56 92 ASN A O 1
ATOM 785 N N . GLN A 1 93 ? 7.182 3.871 8.316 1.00 98.38 93 GLN A N 1
ATOM 786 C CA . GLN A 1 93 ? 8.330 3.158 8.882 1.00 98.38 93 GLN A CA 1
ATOM 787 C C . GLN A 1 93 ? 7.950 2.023 9.849 1.00 98.38 93 GLN A C 1
ATOM 789 O O . GLN A 1 93 ? 8.825 1.359 10.413 1.00 98.38 93 GLN A O 1
ATOM 794 N N . LEU A 1 94 ? 6.655 1.832 10.107 1.00 98.19 94 LEU A N 1
ATOM 795 C CA . LEU A 1 94 ? 6.139 0.896 11.106 1.00 98.19 94 LEU A CA 1
ATOM 796 C C . LEU A 1 94 ? 5.491 -0.343 10.486 1.00 98.19 94 LEU A C 1
ATOM 798 O O . LEU A 1 94 ? 5.334 -1.343 11.185 1.00 98.19 94 LEU A O 1
ATOM 802 N N . ILE A 1 95 ? 5.112 -0.278 9.208 1.00 98.25 95 ILE A N 1
ATOM 803 C CA . ILE A 1 95 ? 4.379 -1.345 8.531 1.00 98.25 95 ILE A CA 1
ATOM 804 C C . ILE A 1 95 ? 5.257 -2.569 8.265 1.00 98.25 95 ILE A C 1
ATOM 806 O O . ILE A 1 95 ? 6.320 -2.488 7.658 1.00 98.25 95 ILE A O 1
ATOM 810 N N . ASP A 1 96 ? 4.749 -3.718 8.690 1.00 98.38 96 ASP A N 1
ATOM 811 C CA . ASP A 1 96 ? 5.149 -5.049 8.248 1.00 98.38 96 ASP A CA 1
ATOM 812 C C . ASP A 1 96 ? 3.955 -5.967 8.529 1.00 98.38 96 ASP A C 1
ATOM 814 O O . ASP A 1 96 ? 3.907 -6.642 9.553 1.00 98.38 96 ASP A O 1
ATOM 818 N N . ALA A 1 97 ? 2.911 -5.860 7.710 1.00 97.75 97 ALA A N 1
ATOM 819 C CA . ALA A 1 97 ? 1.684 -6.646 7.832 1.00 97.75 97 ALA A CA 1
ATOM 820 C C . ALA A 1 97 ? 1.624 -7.695 6.717 1.00 97.75 97 ALA A C 1
ATOM 822 O O . ALA A 1 97 ? 2.216 -7.485 5.660 1.00 97.75 97 ALA A O 1
ATOM 823 N N . ASP A 1 98 ? 0.908 -8.795 6.954 1.00 98.31 98 ASP A N 1
ATOM 824 C CA . ASP A 1 98 ? 0.595 -9.771 5.910 1.00 98.31 98 ASP A CA 1
ATOM 825 C C . ASP A 1 98 ? -0.518 -9.211 5.013 1.00 98.31 98 ASP A C 1
ATOM 827 O O . ASP A 1 98 ? -1.652 -9.025 5.452 1.00 98.31 98 ASP A O 1
ATOM 831 N N . LEU A 1 99 ? -0.168 -8.906 3.766 1.00 98.50 99 LEU A N 1
ATOM 832 C CA . LEU A 1 99 ? -1.050 -8.378 2.725 1.00 98.50 99 LEU A CA 1
ATOM 833 C C . LEU A 1 99 ? -1.332 -9.421 1.632 1.00 98.50 99 LEU A C 1
ATOM 835 O O . LEU A 1 99 ? -1.757 -9.074 0.527 1.00 98.50 99 LEU A O 1
ATOM 839 N N . SER A 1 100 ? -1.075 -10.702 1.908 1.00 97.25 100 SER A N 1
ATOM 840 C CA . SER A 1 100 ? -1.215 -11.780 0.920 1.00 97.25 100 SER A CA 1
ATOM 841 C C . SER A 1 100 ? -2.670 -12.009 0.491 1.00 97.25 100 SER A C 1
ATOM 843 O O . SER A 1 100 ? -2.909 -12.533 -0.594 1.00 97.25 100 SER A O 1
ATOM 845 N N . GLU A 1 101 ? -3.643 -11.593 1.310 1.00 96.94 101 GLU A N 1
ATOM 846 C CA . GLU A 1 101 ? -5.080 -11.681 1.005 1.00 96.94 101 GLU A CA 1
ATOM 847 C C . GLU A 1 101 ? -5.594 -10.517 0.137 1.00 96.94 101 GLU A C 1
ATOM 849 O O . GLU A 1 101 ? -6.726 -10.558 -0.355 1.00 96.94 101 GLU A O 1
ATOM 854 N N . TRP A 1 102 ? -4.786 -9.475 -0.090 1.00 98.69 102 TRP A N 1
ATOM 855 C CA . TRP A 1 102 ? -5.206 -8.339 -0.907 1.00 98.69 102 TRP A CA 1
ATOM 856 C C . TRP A 1 102 ? -5.338 -8.725 -2.386 1.00 98.69 102 TRP A C 1
ATOM 858 O O . TRP A 1 102 ? -4.436 -9.292 -3.002 1.00 98.69 102 TRP A O 1
ATOM 868 N N . LYS A 1 103 ? -6.474 -8.360 -2.984 1.00 98.75 103 LYS A N 1
ATOM 869 C CA . LYS A 1 103 ? -6.820 -8.626 -4.381 1.00 98.75 103 LYS A CA 1
ATOM 870 C C . LYS A 1 103 ? -6.440 -7.419 -5.238 1.00 98.75 103 LYS A C 1
ATOM 872 O O . LYS A 1 103 ? -7.070 -6.371 -5.161 1.00 98.75 103 LYS A O 1
ATOM 877 N N . THR A 1 104 ? -5.446 -7.581 -6.105 1.00 98.75 104 THR A N 1
ATOM 878 C CA . THR A 1 104 ? -4.887 -6.481 -6.918 1.00 98.75 104 THR A CA 1
ATOM 879 C C . THR A 1 104 ? -5.286 -6.518 -8.397 1.00 98.75 104 THR A C 1
ATOM 881 O O . THR A 1 104 ? -4.831 -5.693 -9.179 1.00 98.75 104 THR A O 1
ATOM 884 N N . SER A 1 105 ? -6.164 -7.440 -8.803 1.00 98.69 105 SER A N 1
ATOM 885 C CA . SER A 1 105 ? -6.519 -7.711 -10.210 1.00 98.69 105 SER A CA 1
ATOM 886 C C . SER A 1 105 ? -7.195 -6.553 -10.960 1.00 98.69 105 SER A C 1
ATOM 888 O O . SER A 1 105 ? -7.342 -6.610 -12.183 1.00 98.69 105 SER A O 1
ATOM 890 N N . ASN A 1 106 ? -7.621 -5.506 -10.251 1.00 98.62 106 ASN A N 1
ATOM 891 C CA . ASN A 1 106 ? -8.195 -4.283 -10.818 1.00 98.62 106 ASN A CA 1
ATOM 892 C C . ASN A 1 106 ? -7.306 -3.046 -10.641 1.00 98.62 106 ASN A C 1
ATOM 894 O O . ASN A 1 106 ? -7.673 -1.973 -11.120 1.00 98.62 106 ASN A O 1
ATOM 898 N N . VAL A 1 107 ? -6.148 -3.192 -9.995 1.00 98.88 107 VAL A N 1
ATOM 899 C CA . VAL A 1 107 ? -5.240 -2.084 -9.707 1.00 98.88 107 VAL A CA 1
ATOM 900 C C . VAL A 1 107 ? -4.489 -1.688 -10.973 1.00 98.88 107 VAL A C 1
ATOM 902 O O . VAL A 1 107 ? -3.888 -2.530 -11.637 1.00 98.88 107 VAL A O 1
ATOM 905 N N . THR A 1 108 ? -4.502 -0.395 -11.285 1.00 98.81 108 THR A N 1
ATOM 906 C CA . THR A 1 108 ? -3.755 0.200 -12.401 1.00 98.81 108 THR A CA 1
ATOM 907 C C . THR A 1 108 ? -2.580 1.052 -11.926 1.00 98.81 108 THR A C 1
ATOM 909 O O . THR A 1 108 ? -1.621 1.236 -12.670 1.00 98.81 108 THR A O 1
ATOM 912 N N . ASN A 1 109 ? -2.595 1.5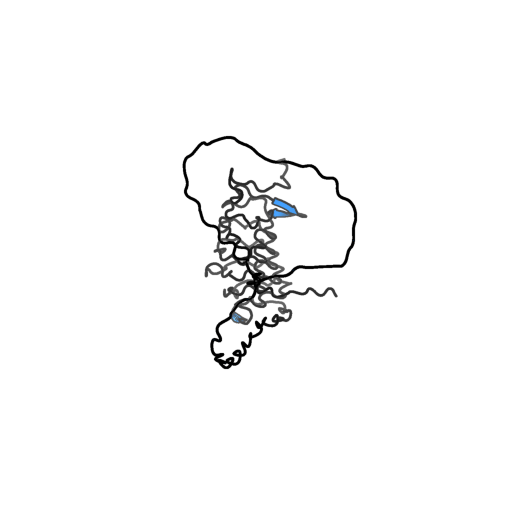37 -10.680 1.00 98.88 109 ASN A N 1
ATOM 913 C CA . ASN A 1 109 ? -1.523 2.370 -10.131 1.00 98.88 109 ASN A CA 1
ATOM 914 C C . ASN A 1 109 ? -1.061 1.880 -8.743 1.00 98.88 109 ASN A C 1
ATOM 916 O O . ASN A 1 109 ? -1.873 1.795 -7.817 1.00 98.88 109 ASN A O 1
ATOM 920 N N . MET A 1 110 ? 0.243 1.603 -8.608 1.00 98.94 110 MET A N 1
ATOM 921 C CA . MET A 1 110 ? 0.935 1.220 -7.364 1.00 98.94 110 MET A CA 1
ATOM 922 C C . MET A 1 110 ? 2.112 2.156 -7.013 1.00 98.94 110 MET A C 1
ATOM 924 O O . MET A 1 110 ? 3.003 1.788 -6.243 1.00 98.94 110 MET A O 1
ATOM 928 N N . ASP A 1 111 ? 2.129 3.375 -7.558 1.00 98.94 111 ASP A N 1
ATOM 929 C CA . ASP A 1 111 ? 3.210 4.345 -7.364 1.00 98.94 111 ASP A CA 1
ATOM 930 C C . ASP A 1 111 ? 3.489 4.585 -5.884 1.00 98.94 111 ASP A C 1
ATOM 932 O O . ASP A 1 111 ? 2.592 4.909 -5.105 1.00 98.94 111 ASP A O 1
ATOM 936 N N . GLY A 1 112 ? 4.747 4.441 -5.483 1.00 98.88 112 GLY A N 1
ATOM 937 C CA . GLY A 1 112 ? 5.217 4.739 -4.136 1.00 98.88 112 GLY A CA 1
ATOM 938 C C . GLY A 1 112 ? 4.487 3.999 -3.017 1.00 98.88 112 GLY A C 1
ATOM 939 O O . GLY A 1 112 ? 4.520 4.483 -1.885 1.00 98.88 112 GLY A O 1
ATOM 940 N N . MET A 1 113 ? 3.811 2.877 -3.300 1.00 98.88 113 MET A N 1
ATOM 941 C CA . MET A 1 113 ? 2.969 2.169 -2.328 1.00 98.88 113 MET A CA 1
ATOM 942 C C . MET A 1 113 ? 3.708 1.868 -1.018 1.00 98.88 113 MET A C 1
ATOM 944 O O . MET A 1 113 ? 3.119 2.047 0.044 1.00 98.88 113 MET A O 1
ATOM 948 N N . PHE A 1 114 ? 4.989 1.498 -1.097 1.00 98.94 114 PHE A N 1
ATOM 949 C CA . PHE A 1 114 ? 5.883 1.196 0.027 1.00 98.94 114 PHE A CA 1
ATOM 950 C C . PHE A 1 114 ? 7.136 2.077 0.039 1.00 98.94 114 PHE A C 1
ATOM 952 O O . PHE A 1 114 ? 8.160 1.711 0.620 1.00 98.94 114 PHE A O 1
ATOM 959 N N . LYS A 1 115 ? 7.084 3.250 -0.597 1.00 98.81 115 LYS A N 1
ATOM 960 C CA . LYS A 1 115 ? 8.218 4.173 -0.601 1.00 98.81 115 LYS A CA 1
ATOM 961 C C . LYS A 1 115 ? 8.576 4.567 0.836 1.00 98.81 115 LYS A C 1
ATOM 963 O O . LYS A 1 115 ? 7.711 5.045 1.567 1.00 98.81 115 LYS A O 1
ATOM 968 N N . ASN A 1 116 ? 9.837 4.370 1.222 1.00 98.44 116 ASN A N 1
ATOM 969 C CA . ASN A 1 116 ? 10.391 4.542 2.569 1.00 98.44 116 ASN A CA 1
ATOM 970 C C . ASN A 1 116 ? 9.682 3.719 3.666 1.00 98.44 116 ASN A C 1
ATOM 972 O O . ASN A 1 116 ? 9.733 4.071 4.849 1.00 98.44 116 ASN A O 1
ATOM 976 N N . ALA A 1 117 ? 9.027 2.610 3.308 1.00 98.44 117 ALA A N 1
ATOM 977 C CA . ALA A 1 117 ? 8.486 1.658 4.271 1.00 98.44 117 ALA A CA 1
ATOM 978 C C . ALA A 1 117 ? 9.601 0.734 4.790 1.00 98.44 117 ALA A C 1
ATOM 980 O O . ALA A 1 117 ? 9.665 -0.448 4.461 1.00 98.44 117 ALA A O 1
ATOM 981 N N . ILE A 1 118 ? 10.518 1.294 5.587 1.00 98.19 118 ILE A N 1
ATOM 982 C CA . ILE A 1 118 ? 11.821 0.683 5.918 1.00 98.19 118 ILE A CA 1
ATOM 983 C C . ILE A 1 118 ? 11.740 -0.726 6.533 1.00 98.19 118 ILE A C 1
ATOM 985 O O . ILE A 1 118 ? 12.680 -1.505 6.390 1.00 98.19 118 ILE A O 1
ATOM 989 N N . LYS A 1 119 ? 10.632 -1.069 7.208 1.00 98.31 119 LYS A N 1
ATOM 990 C CA . LYS A 1 119 ? 10.412 -2.374 7.860 1.00 98.31 119 LYS A CA 1
ATOM 991 C C . LYS A 1 119 ? 9.632 -3.381 7.019 1.00 98.31 119 LYS A C 1
ATOM 993 O O . LYS A 1 119 ? 9.547 -4.537 7.417 1.00 98.31 119 LYS A O 1
ATOM 998 N N . PHE A 1 120 ? 9.039 -2.962 5.906 1.00 98.75 120 PHE A N 1
ATOM 999 C CA . PHE A 1 120 ? 8.090 -3.800 5.191 1.00 98.75 120 PHE A CA 1
ATOM 1000 C C . PHE A 1 120 ? 8.789 -4.991 4.531 1.00 98.75 120 PHE A C 1
ATOM 1002 O O . PHE A 1 120 ? 9.631 -4.806 3.653 1.00 98.75 120 PHE A O 1
ATOM 1009 N N . ASN A 1 121 ? 8.401 -6.210 4.909 1.00 98.69 121 ASN A N 1
ATOM 1010 C CA . ASN A 1 121 ? 8.770 -7.428 4.187 1.00 98.69 121 ASN A CA 1
ATOM 1011 C C . ASN A 1 121 ? 7.610 -8.439 4.130 1.00 98.69 121 ASN A C 1
ATOM 1013 O O . ASN A 1 121 ? 7.822 -9.649 4.035 1.00 98.69 121 ASN A O 1
ATOM 1017 N N . ASN A 1 122 ? 6.376 -7.927 4.192 1.00 98.31 122 ASN A N 1
ATOM 1018 C CA . ASN A 1 122 ? 5.132 -8.695 4.166 1.00 98.31 122 ASN A CA 1
ATOM 1019 C C . ASN A 1 122 ? 5.086 -9.838 5.199 1.00 98.31 122 ASN A C 1
ATOM 1021 O O . ASN A 1 122 ? 4.613 -10.927 4.884 1.00 98.31 122 ASN A O 1
ATOM 1025 N N . LYS A 1 123 ? 5.622 -9.644 6.416 1.00 97.88 123 LYS A N 1
ATOM 1026 C CA . LYS A 1 123 ? 5.689 -10.709 7.442 1.00 97.88 123 LYS A CA 1
ATOM 1027 C C . LYS A 1 123 ? 6.359 -11.999 6.939 1.00 97.88 123 LYS A C 1
ATOM 1029 O O . LYS A 1 123 ? 5.974 -13.096 7.339 1.00 97.88 123 LYS A O 1
ATOM 1034 N N . GLU A 1 124 ? 7.331 -11.873 6.034 1.00 97.62 124 GLU A N 1
ATOM 1035 C CA . GLU A 1 124 ? 7.998 -12.992 5.349 1.00 97.62 124 GLU A CA 1
ATOM 1036 C C . GLU A 1 124 ? 7.062 -13.867 4.488 1.00 97.62 124 GLU A C 1
ATOM 1038 O O . GLU A 1 124 ? 7.455 -14.933 4.011 1.00 97.62 124 GLU A O 1
ATOM 1043 N N . LYS A 1 125 ? 5.818 -13.435 4.248 1.00 97.88 125 LYS A N 1
ATOM 1044 C CA . LYS A 1 125 ? 4.872 -14.122 3.364 1.00 97.88 125 LYS A CA 1
ATOM 1045 C C . LYS A 1 125 ? 5.088 -13.693 1.907 1.00 97.88 125 LYS A C 1
ATOM 1047 O O . LYS A 1 125 ? 5.326 -12.511 1.653 1.00 97.88 125 LYS A O 1
ATOM 1052 N N . PRO A 1 126 ? 4.961 -14.602 0.924 1.00 97.38 126 PRO A N 1
ATOM 1053 C CA . PRO A 1 126 ? 5.072 -14.236 -0.487 1.00 97.38 126 PRO A CA 1
ATOM 1054 C C . PRO A 1 126 ? 3.948 -13.302 -0.958 1.00 97.38 126 PRO A C 1
ATOM 1056 O O . PRO A 1 126 ? 2.771 -13.577 -0.730 1.00 97.38 126 PRO A O 1
ATOM 1059 N N . LEU A 1 127 ? 4.294 -12.256 -1.713 1.00 96.88 127 LEU A N 1
ATOM 1060 C CA . LEU A 1 127 ? 3.325 -11.367 -2.365 1.00 96.88 127 LEU A CA 1
ATOM 1061 C C . LEU A 1 127 ? 2.850 -11.949 -3.709 1.00 96.88 127 LEU A C 1
ATOM 1063 O O . LEU A 1 127 ? 3.416 -11.664 -4.766 1.00 96.88 127 LEU A O 1
ATOM 1067 N N . LYS A 1 128 ? 1.780 -12.751 -3.679 1.00 95.81 128 LYS A N 1
ATOM 1068 C CA . LYS A 1 128 ? 1.163 -13.380 -4.869 1.00 95.81 128 LYS A CA 1
ATOM 1069 C C . LYS A 1 128 ? 0.109 -12.491 -5.542 1.00 95.81 128 LYS A C 1
ATOM 1071 O O . LYS A 1 128 ? -1.014 -12.916 -5.803 1.00 95.81 128 LYS A O 1
ATOM 1076 N N . TRP A 1 129 ? 0.455 -11.233 -5.782 1.00 98.44 129 TRP A N 1
ATOM 1077 C CA . TRP A 1 129 ? -0.451 -10.258 -6.383 1.00 98.44 129 TRP A CA 1
ATOM 1078 C C . TRP A 1 129 ? -0.585 -10.439 -7.898 1.00 98.44 129 TRP A C 1
ATOM 1080 O O . TRP A 1 129 ? 0.371 -10.779 -8.590 1.00 98.44 129 TRP A O 1
ATOM 1090 N N . ASN A 1 130 ? -1.781 -10.169 -8.427 1.00 98.62 130 ASN A N 1
ATOM 1091 C CA . ASN A 1 130 ? -1.993 -10.041 -9.868 1.00 98.62 130 ASN A CA 1
ATOM 1092 C C . ASN A 1 130 ? -1.690 -8.596 -10.286 1.00 98.62 130 ASN A C 1
ATOM 1094 O O . ASN A 1 130 ? -2.399 -7.675 -9.875 1.00 98.62 130 ASN A O 1
ATOM 1098 N N . THR A 1 131 ? -0.659 -8.410 -11.106 1.00 98.69 131 THR A N 1
ATOM 1099 C CA . THR A 1 131 ? -0.200 -7.097 -11.582 1.00 98.69 131 THR A CA 1
ATOM 1100 C C . THR A 1 131 ? -0.469 -6.848 -13.069 1.00 98.69 131 THR A C 1
ATOM 1102 O O . THR A 1 131 ? -0.023 -5.838 -13.601 1.00 98.69 131 THR A O 1
ATOM 1105 N N . GLU A 1 132 ? -1.233 -7.712 -13.749 1.00 98.56 132 GLU A N 1
ATOM 1106 C CA . GLU A 1 132 ? -1.438 -7.672 -15.212 1.00 98.56 132 GLU A CA 1
ATOM 1107 C C . GLU A 1 132 ? -2.074 -6.369 -15.723 1.00 98.56 132 GLU A C 1
ATOM 1109 O O . GLU A 1 132 ? -1.957 -6.032 -16.903 1.00 98.56 132 GLU A O 1
ATOM 1114 N N . LYS A 1 133 ? -2.786 -5.643 -14.853 1.00 98.75 133 LYS A N 1
ATOM 1115 C CA . LYS A 1 133 ? -3.413 -4.352 -15.176 1.00 98.75 133 LYS A CA 1
ATOM 1116 C C . LYS A 1 133 ? -2.618 -3.140 -14.701 1.00 98.75 133 LYS A C 1
ATOM 1118 O O . LYS A 1 133 ? -3.025 -2.025 -15.008 1.00 98.75 133 LYS A O 1
ATOM 1123 N N . VAL A 1 134 ? -1.524 -3.335 -13.967 1.00 98.88 134 VAL A N 1
ATOM 1124 C CA . VAL A 1 134 ? -0.755 -2.226 -13.402 1.00 98.88 134 VAL A CA 1
ATOM 1125 C C . VAL A 1 134 ? 0.000 -1.512 -14.519 1.00 98.88 134 VAL A C 1
ATOM 1127 O O . VAL A 1 134 ? 0.733 -2.128 -15.286 1.00 98.88 134 VAL A O 1
ATOM 1130 N N . GLU A 1 135 ? -0.180 -0.198 -14.594 1.00 98.75 135 GLU A N 1
ATOM 1131 C CA . GLU A 1 135 ? 0.438 0.681 -15.588 1.00 98.75 135 GLU A CA 1
ATOM 1132 C C . GLU A 1 135 ? 1.633 1.449 -15.006 1.00 98.75 135 GLU A C 1
ATOM 1134 O O . GLU A 1 135 ? 2.538 1.847 -15.743 1.00 98.75 135 GLU A O 1
ATOM 1139 N N . SER A 1 136 ? 1.652 1.646 -13.682 1.00 98.81 136 SER A N 1
ATOM 1140 C CA . SER A 1 136 ? 2.647 2.463 -12.984 1.00 98.81 136 SER A CA 1
ATOM 1141 C C . SER A 1 136 ? 3.053 1.852 -11.639 1.00 98.81 136 SER A C 1
ATOM 1143 O O . SER A 1 136 ? 2.198 1.503 -10.820 1.00 98.81 136 SER A O 1
ATOM 1145 N N . MET A 1 137 ? 4.366 1.723 -11.436 1.00 98.81 137 MET A N 1
ATOM 1146 C CA . MET A 1 137 ? 5.024 1.232 -10.218 1.00 98.81 137 MET A CA 1
ATOM 1147 C C . MET A 1 137 ? 6.196 2.151 -9.818 1.00 98.81 137 MET A C 1
ATOM 1149 O O . MET A 1 137 ? 7.199 1.697 -9.259 1.00 98.81 137 MET A O 1
ATOM 1153 N N . GLU A 1 138 ? 6.122 3.450 -10.128 1.00 98.62 138 GLU A N 1
ATOM 1154 C CA . GLU A 1 138 ? 7.220 4.379 -9.844 1.00 98.62 138 GLU A CA 1
ATOM 1155 C C . GLU A 1 138 ? 7.505 4.441 -8.346 1.00 98.62 138 GLU A C 1
ATOM 1157 O O . GLU A 1 138 ? 6.603 4.607 -7.527 1.00 98.62 138 GLU A O 1
ATOM 1162 N N . SER A 1 139 ? 8.777 4.333 -7.969 1.00 98.75 139 SER A N 1
ATOM 1163 C CA . SER A 1 139 ? 9.224 4.360 -6.576 1.00 98.75 139 SER A CA 1
ATOM 1164 C C . SER A 1 139 ? 8.512 3.367 -5.643 1.00 98.75 139 SER A C 1
ATOM 1166 O O . SER A 1 139 ? 8.515 3.603 -4.438 1.00 98.75 139 SER A O 1
ATOM 1168 N N . MET A 1 140 ? 7.890 2.292 -6.146 1.00 98.81 140 MET A N 1
ATOM 1169 C CA . MET A 1 140 ? 7.023 1.419 -5.339 1.00 98.81 140 MET A CA 1
ATOM 1170 C C . MET A 1 140 ? 7.688 0.940 -4.040 1.00 98.81 140 MET A C 1
ATOM 1172 O O . MET A 1 140 ? 7.049 0.991 -2.993 1.00 98.81 140 MET A O 1
ATOM 1176 N N . PHE A 1 141 ? 8.966 0.565 -4.105 1.00 98.81 141 PHE A N 1
ATOM 1177 C CA . PHE A 1 141 ? 9.799 0.117 -2.987 1.00 98.81 141 PHE A CA 1
ATOM 1178 C C . PHE A 1 141 ? 11.031 1.017 -2.762 1.00 98.81 141 PHE A C 1
ATOM 1180 O O . PHE A 1 141 ? 11.978 0.595 -2.107 1.00 98.81 141 PHE A O 1
ATOM 1187 N N . ASP A 1 142 ? 11.059 2.248 -3.291 1.00 98.62 142 ASP A N 1
ATOM 1188 C CA . ASP A 1 142 ? 12.180 3.193 -3.098 1.00 98.62 142 ASP A CA 1
ATOM 1189 C C . ASP A 1 142 ? 12.412 3.435 -1.595 1.00 98.62 142 ASP A C 1
ATOM 1191 O O . ASP A 1 142 ? 11.519 3.939 -0.919 1.00 98.62 142 ASP A O 1
ATOM 1195 N N . GLY A 1 143 ? 13.569 3.044 -1.058 1.00 98.06 143 GLY A N 1
ATOM 1196 C CA . GLY A 1 143 ? 13.896 3.130 0.371 1.00 98.06 143 GLY A CA 1
ATOM 1197 C C . GLY A 1 143 ? 13.231 2.079 1.277 1.00 98.06 143 GLY A C 1
ATOM 1198 O O . GLY A 1 143 ? 13.235 2.235 2.496 1.00 98.06 143 GLY A O 1
ATOM 1199 N N . ALA A 1 144 ? 12.633 1.013 0.732 1.00 98.31 144 ALA A N 1
ATOM 1200 C CA . ALA A 1 144 ? 12.103 -0.105 1.522 1.00 98.31 144 ALA A CA 1
ATOM 1201 C C . ALA A 1 144 ? 13.234 -1.072 1.933 1.00 98.31 144 ALA A C 1
ATOM 1203 O O . ALA A 1 144 ? 13.419 -2.141 1.351 1.00 98.31 144 ALA A O 1
ATOM 1204 N N . GLU A 1 145 ? 14.039 -0.665 2.914 1.00 98.25 145 GLU A N 1
ATOM 1205 C CA . GLU A 1 145 ? 15.307 -1.317 3.285 1.00 98.25 145 GLU A CA 1
ATOM 1206 C C . GLU A 1 145 ? 15.175 -2.813 3.628 1.00 98.25 145 GLU A C 1
ATOM 1208 O O . GLU A 1 145 ? 16.000 -3.624 3.208 1.00 98.25 145 GLU A O 1
ATOM 1213 N N . SER A 1 146 ? 14.123 -3.202 4.355 1.00 98.56 146 SER A N 1
ATOM 1214 C CA . SER A 1 146 ? 13.913 -4.600 4.770 1.00 98.56 146 SER A CA 1
ATOM 1215 C C . SER A 1 146 ? 13.289 -5.486 3.688 1.00 98.56 146 SER A C 1
ATOM 1217 O O . SER A 1 146 ? 13.226 -6.701 3.867 1.00 98.56 146 SER A O 1
ATOM 1219 N N . PHE A 1 147 ? 12.834 -4.911 2.573 1.00 98.69 147 PHE A N 1
ATOM 1220 C CA . PHE A 1 147 ? 12.083 -5.637 1.556 1.00 98.69 147 PHE A CA 1
ATOM 1221 C C . PHE A 1 147 ? 12.987 -6.566 0.740 1.00 98.69 147 PHE A C 1
ATOM 1223 O O . PHE A 1 147 ? 13.873 -6.101 0.024 1.00 98.69 147 PHE A O 1
ATOM 1230 N N . LYS A 1 148 ? 12.768 -7.883 0.839 1.00 98.12 148 LYS A N 1
ATOM 1231 C CA . LYS A 1 148 ? 13.637 -8.926 0.251 1.00 98.12 148 LYS A CA 1
ATOM 1232 C C . LYS A 1 148 ? 12.879 -10.000 -0.541 1.00 98.12 148 LYS A C 1
ATOM 1234 O O . LYS A 1 148 ? 13.485 -11.012 -0.921 1.00 98.12 148 LYS A O 1
ATOM 1239 N N . GLN A 1 149 ? 11.583 -9.782 -0.773 1.00 97.88 149 GLN A N 1
ATOM 1240 C CA . GLN A 1 149 ? 10.679 -10.698 -1.472 1.00 97.88 149 GLN A CA 1
ATOM 1241 C C . GLN A 1 149 ? 11.108 -10.942 -2.927 1.00 97.88 149 GLN A C 1
ATOM 1243 O O . GLN A 1 149 ? 11.722 -10.088 -3.564 1.00 97.88 149 GLN A O 1
ATOM 1248 N N . ASN A 1 150 ? 10.760 -12.116 -3.459 1.00 98.00 150 ASN A N 1
ATOM 1249 C CA . ASN A 1 150 ? 10.943 -12.439 -4.872 1.00 98.00 150 ASN A CA 1
ATOM 1250 C C . ASN A 1 150 ? 9.690 -12.037 -5.665 1.00 98.00 150 ASN A C 1
ATOM 1252 O O . ASN A 1 150 ? 8.597 -12.518 -5.369 1.00 98.00 150 ASN A O 1
ATOM 1256 N N . LEU A 1 151 ? 9.861 -11.169 -6.663 1.00 98.25 151 LEU A N 1
ATOM 1257 C CA . LEU A 1 151 ? 8.797 -10.615 -7.506 1.00 98.25 151 LEU A CA 1
ATOM 1258 C C . LEU A 1 151 ? 8.898 -11.060 -8.971 1.00 98.25 151 LEU A C 1
ATOM 1260 O O . LEU A 1 151 ? 8.192 -10.523 -9.822 1.00 98.25 151 LEU A O 1
ATOM 1264 N N . LYS A 1 152 ? 9.771 -12.022 -9.291 1.00 96.94 152 LYS A N 1
ATOM 1265 C CA . LYS A 1 152 ? 10.042 -12.452 -10.671 1.00 96.94 152 LYS A CA 1
ATOM 1266 C C . LYS A 1 152 ? 8.788 -12.914 -11.427 1.00 96.94 152 LYS A C 1
ATOM 1268 O O . LYS A 1 152 ? 8.707 -12.723 -12.638 1.00 96.94 152 LYS A O 1
ATOM 1273 N N . ASP A 1 153 ? 7.810 -13.468 -10.711 1.00 96.81 153 ASP A N 1
ATOM 1274 C CA . ASP A 1 153 ? 6.563 -13.994 -11.283 1.00 96.81 153 ASP A CA 1
ATOM 1275 C C . ASP A 1 153 ? 5.496 -12.913 -11.543 1.00 96.81 153 ASP A C 1
ATOM 1277 O O . ASP A 1 153 ? 4.423 -13.207 -12.075 1.00 96.81 153 ASP A O 1
ATOM 1281 N N . TRP A 1 154 ? 5.751 -11.656 -11.168 1.00 98.38 154 TRP A N 1
ATOM 1282 C CA . TRP A 1 154 ? 4.823 -10.562 -11.439 1.00 98.38 154 TRP A CA 1
ATOM 1283 C C . TRP A 1 154 ? 4.765 -10.255 -12.935 1.00 98.38 154 TRP A C 1
ATOM 1285 O O . TRP A 1 154 ? 5.776 -10.001 -13.591 1.00 98.38 154 TRP A O 1
ATOM 1295 N N . LYS A 1 155 ? 3.545 -10.219 -13.473 1.00 98.25 155 LYS A N 1
ATOM 1296 C CA . LYS A 1 155 ? 3.283 -9.876 -14.873 1.00 98.25 155 LYS A CA 1
ATOM 1297 C C . LYS A 1 155 ? 3.193 -8.364 -15.018 1.00 98.25 155 LYS A C 1
ATOM 1299 O O . LYS A 1 155 ? 2.277 -7.749 -14.474 1.00 98.25 155 LYS A O 1
ATOM 1304 N N . VAL A 1 156 ? 4.146 -7.771 -15.730 1.00 98.38 156 VAL A N 1
ATOM 1305 C CA . VAL A 1 156 ? 4.335 -6.311 -15.813 1.00 98.38 156 VAL A CA 1
ATOM 1306 C C . VAL A 1 156 ? 4.273 -5.778 -17.246 1.00 98.38 156 VAL A C 1
ATOM 1308 O O . VAL A 1 156 ? 4.780 -4.697 -17.528 1.00 98.38 156 VAL A O 1
ATOM 1311 N N . ASP A 1 157 ? 3.627 -6.504 -18.163 1.00 98.12 157 ASP A N 1
ATOM 1312 C CA . ASP A 1 157 ? 3.574 -6.147 -19.590 1.00 98.12 157 ASP A CA 1
ATOM 1313 C C . ASP A 1 157 ? 2.918 -4.784 -19.867 1.00 98.12 157 ASP A C 1
ATOM 1315 O O . ASP A 1 157 ? 3.213 -4.153 -20.878 1.00 98.12 157 ASP A O 1
ATOM 1319 N N . LYS A 1 158 ? 2.044 -4.311 -18.967 1.00 98.44 158 LYS A N 1
ATOM 1320 C CA . LYS A 1 158 ? 1.393 -2.995 -19.067 1.00 98.44 158 LYS A CA 1
ATOM 1321 C C . LYS A 1 158 ? 2.136 -1.871 -18.351 1.00 98.44 158 LYS A C 1
ATOM 1323 O O . LYS A 1 158 ? 1.740 -0.713 -18.487 1.00 98.44 158 LYS A O 1
ATOM 1328 N N . VAL A 1 159 ? 3.191 -2.177 -17.595 1.00 98.69 159 VAL A N 1
ATOM 1329 C CA . VAL A 1 159 ? 3.906 -1.155 -16.830 1.00 98.69 159 VAL A CA 1
ATOM 1330 C C . VAL A 1 159 ? 4.709 -0.282 -17.786 1.00 98.69 159 VAL A C 1
ATOM 1332 O O . VAL A 1 159 ? 5.655 -0.731 -18.427 1.00 98.69 159 VAL A O 1
ATOM 1335 N N . THR A 1 160 ? 4.339 0.995 -17.842 1.00 98.12 160 THR A N 1
ATOM 1336 C CA . THR A 1 160 ? 5.018 2.022 -18.647 1.00 98.12 160 THR A CA 1
ATOM 1337 C C . THR A 1 160 ? 5.862 2.967 -17.796 1.00 98.12 160 THR A C 1
ATOM 1339 O O . THR A 1 160 ? 6.628 3.76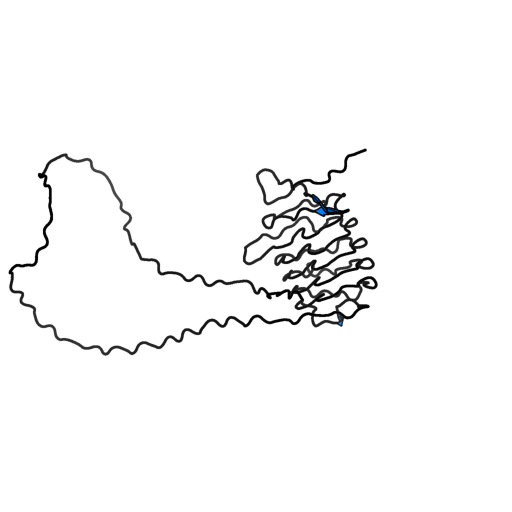5 -18.335 1.00 98.12 160 THR A O 1
ATOM 1342 N N . LYS A 1 161 ? 5.754 2.874 -16.463 1.00 98.56 161 LYS A N 1
ATOM 1343 C CA . LYS A 1 161 ? 6.506 3.700 -15.516 1.00 98.56 161 LYS A CA 1
ATOM 1344 C C . LYS A 1 161 ? 7.009 2.864 -14.341 1.00 98.56 161 LYS A C 1
ATOM 1346 O O . LYS A 1 161 ? 6.228 2.415 -13.504 1.00 98.56 161 LYS A O 1
ATOM 1351 N N . ASN A 1 162 ? 8.321 2.665 -14.273 1.00 98.50 162 ASN A N 1
ATOM 1352 C CA . ASN A 1 162 ? 9.004 1.883 -13.233 1.00 98.50 162 ASN A CA 1
ATOM 1353 C C . ASN A 1 162 ? 10.213 2.627 -12.637 1.00 98.50 162 ASN A C 1
ATOM 1355 O O . ASN A 1 162 ? 11.082 2.015 -12.019 1.00 98.50 162 ASN A O 1
ATOM 1359 N N . LYS A 1 163 ? 10.300 3.951 -12.819 1.00 98.31 163 LYS A N 1
ATOM 1360 C CA . LYS A 1 163 ? 11.423 4.749 -12.318 1.00 98.31 163 LYS A CA 1
ATOM 1361 C C . LYS A 1 163 ? 11.600 4.547 -10.809 1.00 98.31 163 LYS A C 1
ATOM 1363 O O . LYS A 1 163 ? 10.625 4.619 -10.063 1.00 98.31 163 LYS A O 1
ATOM 1368 N N . ASN A 1 164 ? 12.836 4.361 -10.345 1.00 98.31 164 ASN A N 1
ATOM 1369 C CA . ASN A 1 164 ? 13.170 4.162 -8.931 1.00 98.31 164 ASN A CA 1
ATOM 1370 C C . ASN A 1 164 ? 12.450 2.976 -8.264 1.00 98.31 164 ASN A C 1
ATOM 1372 O O . ASN A 1 164 ? 12.312 2.998 -7.042 1.00 98.31 164 ASN A O 1
ATOM 1376 N N . PHE A 1 165 ? 11.960 1.981 -9.020 1.00 98.56 165 PHE A N 1
ATOM 1377 C CA . PHE A 1 165 ? 11.077 0.920 -8.513 1.00 98.56 165 PHE A CA 1
ATOM 1378 C C . PHE A 1 165 ? 11.542 0.339 -7.177 1.00 98.56 165 PHE A C 1
ATOM 1380 O O . PHE A 1 165 ? 10.749 0.249 -6.243 1.00 98.56 165 PHE A O 1
ATOM 1387 N N . SER A 1 166 ? 12.828 0.002 -7.071 1.00 97.88 166 SER A N 1
ATOM 1388 C CA . SER A 1 166 ? 13.398 -0.623 -5.878 1.00 97.88 166 SER A CA 1
ATOM 1389 C C . SER A 1 166 ? 14.688 0.051 -5.405 1.00 97.88 166 SER A C 1
ATOM 1391 O O . SER A 1 166 ? 15.534 -0.599 -4.780 1.00 97.88 166 SER A O 1
ATOM 1393 N N . ARG A 1 167 ? 14.885 1.332 -5.740 1.00 96.94 167 ARG A N 1
ATOM 1394 C CA . ARG A 1 167 ? 16.091 2.086 -5.373 1.00 96.94 167 ARG A CA 1
ATOM 1395 C C . ARG A 1 167 ? 16.287 2.082 -3.853 1.00 96.94 167 ARG A C 1
ATOM 1397 O O . ARG A 1 167 ? 15.342 2.342 -3.124 1.00 96.94 167 ARG A O 1
ATOM 1404 N N . ALA A 1 168 ? 17.492 1.774 -3.369 1.00 96.44 168 ALA A N 1
ATOM 1405 C CA . ALA A 1 168 ? 17.797 1.692 -1.929 1.00 96.44 168 ALA A CA 1
ATOM 1406 C C . ALA A 1 168 ? 16.890 0.735 -1.111 1.00 96.44 168 ALA A C 1
ATOM 1408 O O . ALA A 1 168 ? 16.759 0.886 0.101 1.00 96.44 168 ALA A O 1
ATOM 1409 N N . SER A 1 169 ? 16.257 -0.247 -1.760 1.00 97.75 169 SER A N 1
ATOM 1410 C CA . SER A 1 169 ? 15.536 -1.336 -1.087 1.00 97.75 169 SER A CA 1
ATOM 1411 C C . SER A 1 169 ? 16.424 -2.564 -0.884 1.00 97.75 169 SER A C 1
ATOM 1413 O O . SER A 1 169 ? 17.480 -2.685 -1.510 1.00 97.75 169 SER A O 1
ATOM 1415 N N . GLY A 1 170 ? 15.955 -3.532 -0.096 1.00 98.00 170 GLY A N 1
ATOM 1416 C CA . GLY A 1 170 ? 16.643 -4.813 0.086 1.00 98.00 170 GLY A CA 1
ATOM 1417 C C . GLY A 1 170 ? 16.747 -5.685 -1.177 1.00 98.00 170 GLY A C 1
ATOM 1418 O O . GLY A 1 170 ? 17.501 -6.656 -1.163 1.00 98.00 170 GLY A O 1
ATOM 1419 N N . ILE A 1 171 ? 16.057 -5.345 -2.276 1.00 97.75 171 ILE A N 1
ATOM 1420 C CA . ILE A 1 171 ? 16.201 -5.999 -3.591 1.00 97.75 171 ILE A CA 1
ATOM 1421 C C . ILE A 1 171 ? 16.912 -5.123 -4.634 1.00 97.75 171 ILE A C 1
ATOM 1423 O O . ILE A 1 171 ? 16.925 -5.474 -5.812 1.00 97.75 171 ILE A O 1
ATOM 1427 N N . PHE A 1 172 ? 17.488 -3.977 -4.245 1.00 96.94 172 PHE A N 1
ATOM 1428 C CA . PHE A 1 172 ? 18.061 -3.014 -5.194 1.00 96.94 172 PHE A CA 1
ATOM 1429 C C . PHE A 1 172 ? 19.094 -3.643 -6.142 1.00 96.94 172 PHE A C 1
ATOM 1431 O O . PHE A 1 172 ? 18.968 -3.478 -7.356 1.00 96.94 172 PHE A O 1
ATOM 1438 N N . GLU A 1 173 ? 20.022 -4.425 -5.589 1.00 95.69 173 GLU A N 1
ATOM 1439 C CA . GLU A 1 173 ? 21.092 -5.122 -6.322 1.00 95.69 173 GLU A CA 1
ATOM 1440 C C . GLU A 1 173 ? 20.685 -6.536 -6.796 1.00 95.69 173 GLU A C 1
ATOM 1442 O O . GLU A 1 173 ? 21.441 -7.213 -7.487 1.00 95.69 173 GLU A O 1
ATOM 1447 N N . HIS A 1 174 ? 19.481 -7.005 -6.447 1.00 96.75 174 HIS A N 1
ATOM 1448 C CA . HIS A 1 174 ? 18.999 -8.360 -6.744 1.00 96.75 174 HIS A CA 1
ATOM 1449 C C . HIS A 1 174 ? 18.108 -8.376 -7.987 1.00 96.75 174 HIS A C 1
ATOM 1451 O O . HIS A 1 174 ? 16.884 -8.482 -7.895 1.00 96.75 174 HIS A O 1
ATOM 1457 N N . ILE A 1 175 ? 18.721 -8.250 -9.167 1.00 93.81 175 ILE A N 1
ATOM 1458 C CA . ILE A 1 175 ? 18.014 -8.245 -10.462 1.00 93.81 175 ILE A CA 1
ATOM 1459 C C . ILE A 1 175 ? 17.164 -9.514 -10.644 1.00 93.81 175 ILE A C 1
ATOM 1461 O O . ILE A 1 175 ? 16.062 -9.449 -11.180 1.00 93.81 175 ILE A O 1
ATOM 1465 N N . ASP A 1 176 ? 17.636 -10.653 -10.137 1.00 96.31 176 ASP A N 1
ATOM 1466 C CA . ASP A 1 176 ? 16.972 -11.959 -10.175 1.00 96.31 176 ASP A CA 1
ATOM 1467 C C . ASP A 1 176 ? 15.649 -12.021 -9.392 1.00 96.31 176 ASP A C 1
ATOM 1469 O O . ASP A 1 176 ? 14.824 -12.899 -9.651 1.00 96.31 176 ASP A O 1
ATOM 1473 N N . LYS A 1 177 ? 15.433 -11.079 -8.465 1.00 97.62 177 LYS A N 1
ATOM 1474 C CA . LYS A 1 177 ? 14.206 -10.948 -7.669 1.00 97.62 177 LYS A CA 1
ATOM 1475 C C . LYS A 1 177 ? 13.233 -9.906 -8.212 1.00 97.62 177 LYS A C 1
ATOM 1477 O O . LYS A 1 177 ? 12.123 -9.801 -7.689 1.00 97.62 177 LYS A O 1
ATOM 1482 N N . LYS A 1 178 ? 13.628 -9.108 -9.206 1.00 97.81 178 LYS A N 1
ATOM 1483 C CA . LYS A 1 178 ? 12.778 -8.058 -9.785 1.00 97.81 178 LYS A CA 1
ATOM 1484 C C . LYS A 1 178 ? 11.865 -8.631 -10.880 1.00 97.81 178 LYS A C 1
ATOM 1486 O O . LYS A 1 178 ? 12.205 -9.651 -11.483 1.00 97.81 178 LYS A O 1
ATOM 1491 N N . PRO A 1 179 ? 10.723 -7.980 -11.175 1.00 97.44 179 PRO A N 1
ATOM 1492 C CA . PRO A 1 179 ? 9.907 -8.336 -12.330 1.00 97.44 179 PRO A CA 1
ATOM 1493 C C . PRO A 1 179 ? 10.688 -8.201 -13.644 1.00 97.44 179 PRO A C 1
ATOM 1495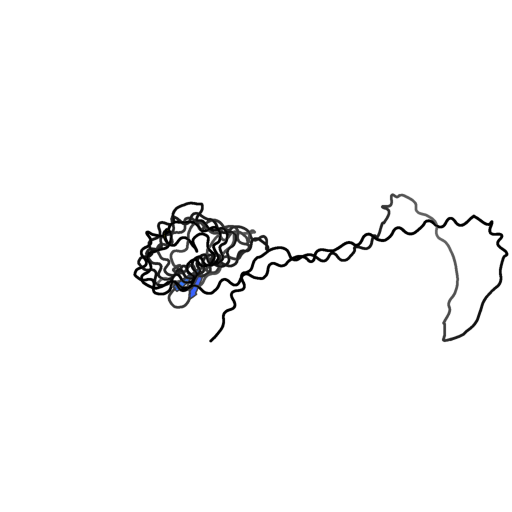 O O . PRO A 1 179 ? 11.584 -7.364 -13.772 1.00 97.44 179 PRO A O 1
ATOM 1498 N N . SER A 1 180 ? 10.311 -8.985 -14.654 1.00 96.50 180 SER A N 1
ATOM 1499 C CA . SER A 1 180 ? 10.889 -8.865 -15.996 1.00 96.50 180 SER A CA 1
ATOM 1500 C C . SER A 1 180 ? 10.284 -7.666 -16.736 1.00 96.50 180 SER A C 1
ATOM 1502 O O . SER A 1 180 ? 9.240 -7.770 -17.380 1.00 96.50 180 SER A O 1
ATOM 1504 N N . TRP A 1 181 ? 10.919 -6.500 -16.608 1.00 96.75 181 TRP A N 1
ATOM 1505 C CA . TRP A 1 181 ? 10.441 -5.259 -17.218 1.00 96.75 181 TRP A CA 1
ATOM 1506 C C . TRP A 1 181 ? 10.491 -5.279 -18.752 1.00 96.75 181 TRP A C 1
ATOM 1508 O O . TRP A 1 181 ? 11.464 -5.735 -19.350 1.00 96.75 181 TRP A O 1
ATOM 1518 N N . LYS A 1 182 ? 9.472 -4.690 -19.396 1.00 96.19 182 LYS A N 1
ATOM 1519 C CA . LYS A 1 182 ? 9.481 -4.375 -20.842 1.00 96.19 182 LYS A CA 1
ATOM 1520 C C . LYS A 1 182 ? 10.156 -3.043 -21.173 1.00 96.19 182 LYS A C 1
ATOM 1522 O O . LYS A 1 182 ? 10.451 -2.773 -22.332 1.00 96.19 182 LYS A O 1
ATOM 1527 N N . ILE A 1 183 ? 10.395 -2.226 -20.154 1.00 94.62 183 ILE A N 1
ATOM 1528 C CA . ILE A 1 183 ? 11.050 -0.922 -20.235 1.00 94.62 183 ILE A CA 1
ATOM 1529 C C . ILE A 1 183 ? 12.262 -0.895 -19.302 1.00 94.62 183 ILE A C 1
ATOM 1531 O O . ILE A 1 183 ? 12.281 -1.574 -18.275 1.00 94.62 183 ILE A O 1
ATOM 1535 N N . THR A 1 184 ? 13.266 -0.084 -19.623 1.00 93.75 184 THR A N 1
ATOM 1536 C CA . THR A 1 184 ? 14.437 0.082 -18.754 1.00 93.75 184 THR A CA 1
ATOM 1537 C C . THR A 1 184 ? 14.050 0.783 -17.452 1.00 93.75 184 THR A C 1
ATOM 1539 O O . THR A 1 184 ? 13.493 1.879 -17.466 1.00 93.75 184 THR A O 1
ATOM 1542 N N . GLU A 1 185 ? 14.379 0.169 -16.315 1.00 94.19 185 GLU A N 1
ATOM 1543 C CA . GLU A 1 185 ? 14.280 0.820 -15.006 1.00 94.19 185 GLU A CA 1
ATOM 1544 C C . GLU A 1 185 ? 15.359 1.907 -14.890 1.00 94.19 185 GLU A C 1
ATOM 1546 O O . GLU A 1 185 ? 16.556 1.618 -14.885 1.00 94.19 185 GLU A O 1
ATOM 1551 N N . HIS A 1 186 ? 14.943 3.168 -14.774 1.00 95.12 186 HIS A N 1
ATOM 1552 C CA . HIS A 1 186 ? 15.853 4.280 -14.506 1.00 95.12 186 HIS A CA 1
ATOM 1553 C C . HIS A 1 186 ? 15.878 4.606 -13.012 1.00 95.12 186 HIS A C 1
ATOM 1555 O O . HIS A 1 186 ? 14.830 4.820 -12.399 1.00 95.12 186 HIS A O 1
ATOM 1561 N N . ASN A 1 187 ? 17.080 4.693 -12.442 1.00 96.19 187 ASN A N 1
ATOM 1562 C CA . ASN A 1 187 ? 17.296 5.018 -11.037 1.00 96.19 187 ASN A CA 1
ATOM 1563 C C . ASN A 1 187 ? 18.004 6.371 -10.899 1.00 96.19 187 ASN A C 1
ATOM 1565 O O . ASN A 1 187 ? 19.041 6.610 -11.513 1.00 96.19 187 ASN A O 1
ATOM 1569 N N . ASP A 1 188 ? 17.439 7.255 -10.081 1.00 93.81 188 ASP A N 1
ATOM 1570 C CA . ASP A 1 188 ? 18.096 8.486 -9.654 1.00 93.81 188 ASP A CA 1
ATOM 1571 C C . ASP A 1 188 ? 19.300 8.142 -8.757 1.00 93.81 188 ASP A C 1
ATOM 1573 O O . ASP A 1 188 ? 19.243 7.163 -8.004 1.00 93.81 188 ASP A O 1
ATOM 1577 N N . PRO A 1 189 ? 20.377 8.947 -8.763 1.00 90.19 189 PRO A N 1
ATOM 1578 C CA . PRO A 1 189 ? 21.544 8.678 -7.934 1.00 90.19 189 PRO A CA 1
ATOM 1579 C C . PRO A 1 189 ? 21.175 8.630 -6.446 1.00 90.19 189 PRO A C 1
ATOM 1581 O O . PRO A 1 189 ? 20.374 9.427 -5.944 1.00 90.19 189 PRO A O 1
ATOM 1584 N N . ILE A 1 190 ? 21.783 7.692 -5.723 1.00 81.25 190 ILE A N 1
ATOM 1585 C CA . ILE A 1 190 ? 21.685 7.620 -4.265 1.00 81.25 190 ILE A CA 1
ATOM 1586 C C . ILE A 1 190 ? 22.738 8.573 -3.697 1.00 81.25 190 ILE A C 1
ATOM 1588 O O . ILE A 1 190 ? 23.917 8.239 -3.606 1.00 81.25 190 ILE A O 1
ATOM 1592 N N . ILE A 1 191 ? 22.319 9.783 -3.325 1.00 74.81 191 ILE A N 1
ATOM 1593 C CA . ILE A 1 191 ? 23.193 10.715 -2.608 1.00 74.81 191 ILE A CA 1
ATOM 1594 C C . ILE A 1 191 ? 23.224 10.263 -1.148 1.00 74.81 191 ILE A C 1
ATOM 1596 O O . ILE A 1 191 ? 22.273 10.500 -0.401 1.00 74.81 191 ILE A O 1
ATOM 1600 N N . LYS A 1 192 ? 24.307 9.595 -0.736 1.00 60.31 192 LYS A N 1
ATOM 1601 C CA . LYS A 1 192 ? 24.571 9.347 0.686 1.00 60.31 192 LYS A CA 1
ATOM 1602 C C . LYS A 1 192 ? 24.702 10.709 1.371 1.00 60.31 192 LYS A C 1
ATOM 1604 O O . LYS A 1 192 ? 25.584 11.491 1.019 1.00 60.31 192 LYS A O 1
ATOM 1609 N N . LYS A 1 193 ? 23.810 11.020 2.317 1.00 53.06 193 LYS A N 1
ATOM 1610 C CA . LYS A 1 193 ? 23.997 12.178 3.201 1.00 53.06 193 LYS A CA 1
ATOM 1611 C C . LYS A 1 193 ? 25.343 11.969 3.914 1.00 53.06 193 LYS A C 1
ATOM 1613 O O . LYS A 1 193 ? 25.547 10.857 4.403 1.00 53.06 193 LYS A O 1
ATOM 1618 N N . PRO A 1 194 ? 26.260 12.955 3.935 1.00 47.84 194 PRO A N 1
ATOM 1619 C CA . PRO A 1 194 ? 27.522 12.798 4.646 1.00 47.84 194 PRO A CA 1
ATOM 1620 C C . PRO A 1 194 ? 27.222 12.391 6.087 1.00 47.84 194 PRO A C 1
ATOM 1622 O O . PRO A 1 194 ? 26.349 12.973 6.738 1.00 47.84 194 PRO A O 1
ATOM 1625 N N . GLU A 1 195 ? 27.889 11.330 6.526 1.00 51.62 195 GLU A N 1
ATOM 1626 C CA . GLU A 1 195 ? 27.789 10.808 7.878 1.00 51.62 195 GLU A CA 1
ATOM 1627 C C . GLU A 1 195 ? 28.141 11.945 8.841 1.00 51.62 195 GLU A C 1
ATOM 1629 O O . GLU A 1 195 ? 29.188 12.582 8.710 1.00 51.62 195 GLU A O 1
ATOM 1634 N N . SER A 1 196 ? 27.221 12.278 9.747 1.00 51.97 196 SER A N 1
ATOM 1635 C CA . SER A 1 196 ? 27.463 13.304 10.757 1.00 51.97 196 SER A CA 1
ATOM 1636 C C . SER A 1 196 ? 28.471 12.741 11.749 1.00 51.97 196 SER A C 1
ATOM 1638 O O . SER A 1 196 ? 28.083 12.134 12.743 1.00 51.97 196 SER A O 1
ATOM 1640 N N . THR A 1 197 ? 29.762 12.898 11.476 1.00 52.47 197 THR A N 1
ATOM 1641 C CA . THR A 1 197 ? 30.796 12.589 12.459 1.00 52.47 197 THR A CA 1
ATOM 1642 C C . THR A 1 197 ? 30.613 13.541 13.635 1.00 52.47 197 THR A C 1
ATOM 1644 O O . THR A 1 197 ? 30.775 14.753 13.471 1.00 52.47 197 THR A O 1
ATOM 1647 N N . GLU A 1 198 ? 30.262 13.021 14.811 1.00 61.59 198 GLU A N 1
ATOM 1648 C CA . GLU A 1 198 ? 30.364 13.804 16.041 1.00 61.59 198 GLU A CA 1
ATOM 1649 C C . GLU A 1 198 ? 31.816 14.299 16.173 1.00 61.59 198 GLU A C 1
ATOM 1651 O O . GLU A 1 198 ? 32.750 13.503 16.006 1.00 61.59 198 GLU A O 1
ATOM 1656 N N . PRO A 1 199 ? 32.054 15.598 16.425 1.00 52.16 199 PRO A N 1
ATOM 1657 C CA . PRO A 1 199 ? 33.404 16.079 16.662 1.00 52.16 199 PRO A CA 1
ATOM 1658 C C . PRO A 1 199 ? 33.966 15.358 17.890 1.00 52.16 199 PRO A C 1
ATOM 1660 O O . PRO A 1 199 ? 33.398 15.437 18.979 1.00 52.16 199 PRO A O 1
ATOM 1663 N N . LYS A 1 200 ? 35.095 14.655 17.731 1.00 61.62 200 LYS A N 1
ATOM 1664 C CA . LYS A 1 200 ? 35.837 14.114 18.876 1.00 61.62 200 LYS A CA 1
ATOM 1665 C C . LYS A 1 200 ? 36.214 15.280 19.788 1.00 61.62 200 LYS A C 1
ATOM 1667 O O . LYS A 1 200 ? 37.046 16.106 19.418 1.00 61.62 200 LYS A O 1
ATOM 1672 N N . VAL A 1 201 ? 35.633 15.332 20.984 1.00 68.81 201 VAL A N 1
ATOM 1673 C CA . VAL A 1 201 ? 36.117 16.216 22.047 1.00 68.81 201 VAL A CA 1
ATOM 1674 C C . VAL A 1 201 ? 37.480 15.683 22.481 1.00 68.81 201 VAL A C 1
ATOM 1676 O O . VAL A 1 201 ? 37.572 14.684 23.191 1.00 68.81 201 VAL A O 1
ATOM 1679 N N . ILE A 1 202 ? 38.556 16.322 22.024 1.00 62.41 202 ILE A N 1
ATOM 1680 C CA . ILE A 1 202 ? 39.897 16.063 22.549 1.00 62.41 202 ILE A CA 1
ATOM 1681 C C . ILE A 1 202 ? 39.969 16.767 23.905 1.00 62.41 202 ILE A C 1
ATOM 1683 O O . ILE A 1 202 ? 40.175 17.976 23.982 1.00 62.41 202 ILE A O 1
ATOM 1687 N N . ILE A 1 203 ? 39.755 16.019 24.989 1.00 60.09 203 ILE A N 1
ATOM 1688 C CA . ILE A 1 203 ? 40.039 16.519 26.334 1.00 60.09 203 ILE A CA 1
ATOM 1689 C C . ILE A 1 203 ? 41.560 16.526 26.485 1.00 60.09 203 ILE A C 1
ATOM 1691 O O . ILE A 1 203 ? 42.178 15.481 26.688 1.00 60.09 203 ILE A O 1
ATOM 1695 N N . HIS A 1 204 ? 42.178 17.700 26.376 1.00 50.91 204 HIS A N 1
ATOM 1696 C CA . HIS A 1 204 ? 43.556 17.865 26.822 1.00 50.91 204 HIS A CA 1
ATOM 1697 C C . HIS A 1 204 ? 43.581 17.733 28.355 1.00 50.91 204 HIS A C 1
ATOM 1699 O O . HIS A 1 204 ? 42.841 18.460 29.026 1.00 50.91 204 HIS A O 1
ATOM 1705 N N . PRO A 1 205 ? 44.389 16.828 28.942 1.00 62.22 205 PRO A N 1
ATOM 1706 C CA . PRO A 1 205 ? 44.550 16.793 30.389 1.00 62.22 205 PRO A CA 1
ATOM 1707 C C . PRO A 1 205 ? 45.083 18.152 30.860 1.00 62.22 205 PRO A C 1
ATOM 1709 O O . PRO A 1 205 ? 46.082 18.652 30.341 1.00 62.22 205 PRO A O 1
ATOM 1712 N N . SER A 1 206 ? 44.396 18.772 31.822 1.00 52.25 206 SER A N 1
ATOM 1713 C CA . SER A 1 206 ? 44.877 20.010 32.441 1.00 52.25 206 SER A CA 1
ATOM 1714 C C . SER A 1 206 ? 46.212 19.733 33.142 1.00 52.25 206 SER A C 1
ATOM 1716 O O . SER A 1 206 ? 46.290 18.761 33.898 1.00 52.25 206 SER A O 1
ATOM 1718 N N . PRO A 1 207 ? 47.260 20.548 32.927 1.00 60.44 207 PRO A N 1
ATOM 1719 C CA . PRO A 1 207 ? 48.544 20.339 33.584 1.00 60.44 207 PRO A CA 1
ATOM 1720 C C . PRO A 1 207 ? 48.381 20.421 35.107 1.00 60.44 207 PRO A C 1
ATOM 1722 O O . PRO A 1 207 ? 47.684 21.294 35.630 1.00 60.44 207 PRO A O 1
ATOM 1725 N N . SER A 1 208 ? 49.023 19.504 35.832 1.00 52.41 208 SER A N 1
ATOM 1726 C CA . SER A 1 208 ? 48.992 19.476 37.294 1.00 52.41 208 SER A CA 1
ATOM 1727 C C . SER A 1 208 ? 49.595 20.764 37.863 1.00 52.41 208 SER A C 1
ATOM 1729 O O . SER A 1 208 ? 50.789 21.017 37.701 1.00 52.41 208 SER A O 1
ATOM 1731 N N . ARG A 1 209 ? 48.780 21.576 38.547 1.00 57.56 209 ARG A N 1
ATOM 1732 C CA . ARG A 1 209 ? 49.248 22.777 39.254 1.00 57.56 209 ARG A CA 1
ATOM 1733 C C . ARG A 1 209 ? 50.220 22.360 40.378 1.00 57.56 209 ARG A C 1
ATOM 1735 O O . ARG A 1 209 ? 49.830 21.540 41.213 1.00 57.56 209 ARG A O 1
ATOM 1742 N N . PRO A 1 210 ? 51.449 22.905 40.449 1.00 49.59 210 PRO A N 1
ATOM 1743 C CA . PRO A 1 210 ? 52.369 22.601 41.541 1.00 49.59 210 PRO A CA 1
ATOM 1744 C C . PRO A 1 210 ? 51.796 23.090 42.879 1.00 49.59 210 PRO A C 1
ATOM 1746 O O . PRO A 1 210 ? 51.286 24.207 42.984 1.00 49.59 210 PRO A O 1
ATOM 1749 N N . LYS A 1 211 ? 51.855 22.235 43.907 1.00 45.75 211 LYS A N 1
ATOM 1750 C CA . LYS A 1 211 ? 51.438 22.573 45.275 1.00 45.75 211 LYS A CA 1
ATOM 1751 C C . LYS A 1 211 ? 52.472 23.521 45.882 1.00 45.75 211 LYS A C 1
ATOM 1753 O O . LYS A 1 211 ? 53.583 23.100 46.185 1.00 45.75 211 LYS A O 1
ATOM 1758 N N . GLN A 1 212 ? 52.107 24.786 46.056 1.00 49.94 212 GLN A N 1
ATOM 1759 C CA . GLN A 1 212 ? 52.924 25.764 46.769 1.00 49.94 212 GLN A CA 1
ATOM 1760 C C . GLN A 1 212 ? 52.452 25.814 48.228 1.00 49.94 212 GLN A C 1
ATOM 1762 O O . GLN A 1 212 ? 51.336 26.246 48.512 1.00 49.94 212 GLN A O 1
ATOM 1767 N N . THR A 1 213 ? 53.271 25.306 49.148 1.00 41.06 213 THR A N 1
ATOM 1768 C CA . THR A 1 213 ? 52.986 25.329 50.589 1.00 41.06 213 THR A CA 1
ATOM 1769 C C . THR A 1 213 ? 53.385 26.693 51.147 1.00 41.06 213 THR A C 1
ATOM 1771 O O . THR A 1 213 ? 54.565 27.032 51.145 1.00 41.06 213 THR A O 1
ATOM 1774 N N . ILE A 1 214 ? 52.415 27.482 51.614 1.00 49.41 214 ILE A N 1
ATOM 1775 C CA . ILE A 1 214 ? 52.664 28.770 52.279 1.00 49.41 214 ILE A CA 1
ATOM 1776 C C . ILE A 1 214 ? 52.605 28.535 53.802 1.00 49.41 214 ILE A C 1
ATOM 1778 O O . ILE A 1 214 ? 51.614 27.972 54.273 1.00 49.41 214 ILE A O 1
ATOM 1782 N N . PRO A 1 215 ? 53.631 28.915 54.588 1.00 41.47 215 PRO A N 1
ATOM 1783 C CA . PRO A 1 215 ? 53.620 28.742 56.041 1.00 41.47 215 PRO A CA 1
ATOM 1784 C C . PRO A 1 215 ? 52.619 29.694 56.722 1.00 41.47 215 PRO A C 1
ATOM 1786 O O . PRO A 1 215 ? 52.504 30.858 56.344 1.00 41.47 215 PRO A O 1
ATOM 1789 N N . LEU A 1 216 ? 51.899 29.204 57.743 1.00 36.97 216 LEU A N 1
ATOM 1790 C CA . LEU A 1 216 ? 50.950 30.001 58.531 1.00 36.97 216 LEU A CA 1
ATOM 1791 C C . LEU A 1 216 ? 51.683 31.044 59.390 1.00 36.97 216 LEU A C 1
ATOM 1793 O O . LEU A 1 216 ? 52.299 30.702 60.400 1.00 36.97 216 LEU A O 1
ATOM 1797 N N . THR A 1 217 ? 51.531 32.325 59.065 1.00 42.03 217 THR A N 1
ATOM 1798 C CA . THR A 1 217 ? 51.799 33.435 59.989 1.00 42.03 217 THR A CA 1
ATOM 1799 C C . THR A 1 217 ? 50.515 33.844 60.715 1.00 42.03 217 THR A C 1
ATOM 1801 O O . THR A 1 217 ? 49.462 34.030 60.107 1.00 42.03 217 THR A O 1
ATOM 1804 N N . LYS A 1 218 ? 50.598 33.955 62.049 1.00 39.19 218 LYS A N 1
ATOM 1805 C CA . LYS A 1 218 ? 49.504 34.377 62.939 1.00 39.19 218 LYS A CA 1
ATOM 1806 C C . LYS A 1 218 ? 49.059 35.806 62.602 1.00 39.19 218 LYS A C 1
ATOM 1808 O O . LYS A 1 218 ? 49.839 36.743 62.751 1.00 39.19 218 LYS A O 1
ATOM 1813 N N . LEU A 1 219 ? 47.801 35.964 62.196 1.00 38.66 219 LEU A N 1
ATOM 1814 C CA . LEU A 1 219 ? 47.148 37.258 61.992 1.00 38.66 219 LEU A CA 1
ATOM 1815 C C . LEU A 1 219 ? 46.763 37.871 63.346 1.00 38.66 219 LEU A C 1
ATOM 1817 O O . LEU A 1 219 ? 45.867 37.380 64.030 1.00 38.66 219 LEU A O 1
ATOM 1821 N N . ILE A 1 220 ? 47.450 38.948 63.726 1.00 37.06 220 ILE A N 1
ATOM 1822 C CA . ILE A 1 220 ? 46.999 39.895 64.751 1.00 37.06 220 ILE A CA 1
ATOM 1823 C C . ILE A 1 220 ? 46.148 40.932 64.014 1.00 37.06 220 ILE A C 1
ATOM 1825 O O . ILE A 1 220 ? 46.662 41.611 63.129 1.00 37.06 220 ILE A O 1
ATOM 1829 N N . ASN A 1 221 ? 44.864 41.057 64.356 1.00 34.84 221 ASN A N 1
ATOM 1830 C CA . ASN A 1 221 ? 43.996 42.104 63.813 1.00 34.84 221 ASN A CA 1
ATOM 1831 C C . ASN A 1 221 ? 44.025 43.341 64.719 1.00 34.84 221 ASN A C 1
ATOM 1833 O O . ASN A 1 221 ? 43.556 43.250 65.856 1.00 34.84 221 ASN A O 1
ATOM 1837 N N . PRO A 1 222 ? 44.451 44.517 64.226 1.00 35.69 222 PRO A N 1
ATOM 1838 C CA . PRO A 1 222 ? 44.018 45.782 64.777 1.00 35.69 222 PRO A CA 1
ATOM 1839 C C . PRO A 1 222 ? 42.740 46.270 64.087 1.00 35.69 222 PRO A C 1
ATOM 1841 O O . PRO A 1 222 ? 42.410 45.946 62.948 1.00 35.69 222 PRO A O 1
ATOM 1844 N N . ILE A 1 223 ? 42.021 47.058 64.866 1.00 30.67 223 ILE A N 1
ATOM 1845 C CA . ILE A 1 223 ? 40.621 47.435 64.780 1.00 30.67 223 ILE A CA 1
ATOM 1846 C C . ILE A 1 223 ? 40.505 48.873 64.237 1.00 30.67 223 ILE A C 1
ATOM 1848 O O . ILE A 1 223 ? 41.174 49.767 64.740 1.00 30.67 223 ILE A O 1
ATOM 1852 N N . ILE A 1 224 ? 39.575 49.058 63.286 1.00 32.50 224 ILE A N 1
ATOM 1853 C CA . ILE A 1 224 ? 38.759 50.261 62.979 1.00 32.50 224 ILE A CA 1
ATOM 1854 C C . ILE A 1 224 ? 39.472 51.510 62.400 1.00 32.50 224 ILE A C 1
ATOM 1856 O O . ILE A 1 224 ? 40.340 52.095 63.036 1.00 32.50 224 ILE A O 1
ATOM 1860 N N . LYS A 1 225 ? 38.970 52.022 61.255 1.00 29.39 225 LYS A N 1
ATOM 1861 C CA . LYS A 1 225 ? 38.254 53.327 61.132 1.00 29.39 225 LYS A CA 1
ATOM 1862 C C . LYS A 1 225 ? 37.803 53.654 59.688 1.00 29.39 225 LYS A C 1
ATOM 1864 O O . LYS A 1 225 ? 38.613 53.787 58.784 1.00 29.39 225 LYS A O 1
ATOM 1869 N N . SER A 1 226 ? 36.475 53.753 59.545 1.00 28.75 226 SER A N 1
ATOM 1870 C CA . SER A 1 226 ? 35.631 54.678 58.747 1.00 28.75 226 SER A CA 1
ATOM 1871 C C . SER A 1 226 ? 36.135 55.345 57.440 1.00 28.75 226 SER A C 1
ATOM 1873 O O . SER A 1 226 ? 37.010 56.201 57.492 1.00 28.75 226 SER A O 1
ATOM 1875 N N . THR A 1 227 ? 35.461 55.007 56.320 1.00 29.86 227 THR A N 1
ATOM 1876 C CA . THR A 1 227 ? 34.682 55.831 55.326 1.00 29.86 227 THR A CA 1
ATOM 1877 C C . THR A 1 227 ? 34.808 57.377 55.286 1.00 29.86 227 THR A C 1
ATOM 1879 O O . THR A 1 227 ? 35.125 57.948 56.325 1.00 29.86 227 THR A O 1
ATOM 1882 N N . PRO A 1 228 ? 34.240 58.109 54.281 1.00 43.78 228 PRO A N 1
ATOM 1883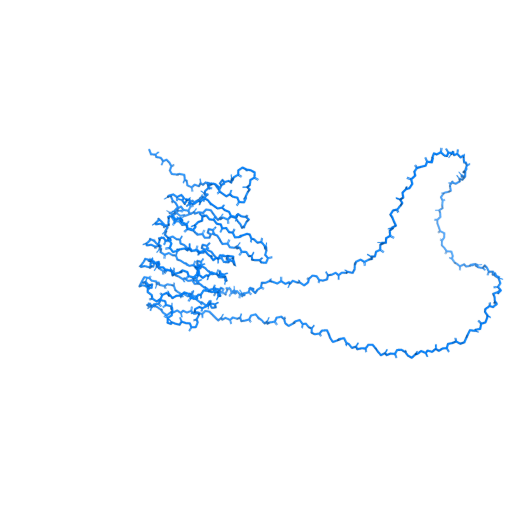 C CA . PRO A 1 228 ? 33.966 57.874 52.833 1.00 43.78 228 PRO A CA 1
ATOM 1884 C C . PRO A 1 228 ? 34.218 59.140 51.940 1.00 43.78 228 PRO A C 1
ATOM 1886 O O . PRO A 1 228 ? 34.564 60.193 52.462 1.00 43.78 228 PRO A O 1
ATOM 1889 N N . ASN A 1 229 ? 33.989 59.081 50.610 1.00 27.41 229 ASN A N 1
ATOM 1890 C CA . ASN A 1 229 ? 33.132 60.038 49.853 1.00 27.41 229 ASN A CA 1
ATOM 1891 C C . ASN A 1 229 ? 33.246 59.900 48.320 1.00 27.41 229 ASN A C 1
ATOM 1893 O O . ASN A 1 229 ? 34.323 60.049 47.755 1.00 27.41 229 ASN A O 1
ATOM 1897 N N . SER A 1 230 ? 32.102 59.780 47.641 1.00 30.05 230 SER A N 1
ATOM 1898 C CA . SER A 1 230 ? 31.663 60.799 46.676 1.00 30.05 230 SER A CA 1
ATOM 1899 C C . SER A 1 230 ? 30.170 60.635 46.392 1.00 30.05 230 SER A C 1
ATOM 1901 O O . SER A 1 230 ? 29.658 59.530 46.226 1.00 30.05 230 SER A O 1
ATOM 1903 N N . ASN A 1 231 ? 29.494 61.776 46.418 1.00 31.22 231 ASN A N 1
ATOM 1904 C CA . ASN A 1 231 ? 28.057 61.985 46.427 1.00 31.22 231 ASN A CA 1
ATOM 1905 C C . ASN A 1 231 ? 27.434 61.783 45.045 1.00 31.22 231 ASN A C 1
ATOM 1907 O O . ASN A 1 231 ? 28.004 62.255 44.071 1.00 31.22 231 ASN A O 1
ATOM 1911 N N . GLN A 1 232 ? 26.193 61.293 44.997 1.00 32.25 232 GLN A N 1
ATOM 1912 C CA . GLN A 1 232 ? 25.130 61.930 44.212 1.00 32.25 232 GLN A CA 1
ATOM 1913 C C . GLN A 1 232 ? 23.789 61.738 44.942 1.00 32.25 232 GLN A C 1
ATOM 1915 O O . GLN A 1 232 ? 23.309 60.627 45.143 1.00 32.25 232 GLN A O 1
ATOM 1920 N N . ASN A 1 233 ? 23.247 62.866 45.405 1.00 29.88 233 ASN A N 1
ATOM 1921 C CA . ASN A 1 233 ? 21.934 63.022 46.024 1.00 29.88 233 ASN A CA 1
ATOM 1922 C C . ASN A 1 233 ? 20.833 62.947 44.963 1.00 29.88 233 ASN A C 1
ATOM 1924 O O . ASN A 1 233 ? 21.022 63.513 43.892 1.00 29.88 233 ASN A O 1
ATOM 1928 N N . LEU A 1 234 ? 19.669 62.398 45.331 1.00 30.45 234 LEU A N 1
ATOM 1929 C CA . LEU A 1 234 ? 18.340 62.973 45.060 1.00 30.45 234 LEU A CA 1
ATOM 1930 C C . LEU A 1 234 ? 17.262 62.225 45.885 1.00 30.45 234 LEU A C 1
ATOM 1932 O O . LEU A 1 234 ? 16.912 61.093 45.580 1.00 30.45 234 LEU A O 1
ATOM 1936 N N . GLY A 1 235 ? 16.760 62.896 46.931 1.00 29.36 235 GLY A N 1
ATOM 1937 C CA . GLY A 1 235 ? 15.359 62.881 47.394 1.00 29.36 235 GLY A CA 1
ATOM 1938 C C . GLY A 1 235 ? 14.745 61.608 48.003 1.00 29.36 235 GLY A C 1
ATOM 1939 O O . GLY A 1 235 ? 14.321 60.710 47.290 1.00 29.36 235 GLY A O 1
ATOM 1940 N N . ILE A 1 236 ? 14.544 61.618 49.326 1.00 32.38 236 ILE A N 1
ATOM 1941 C CA . ILE A 1 236 ? 13.680 60.696 50.097 1.00 32.38 236 ILE A CA 1
ATOM 1942 C C . ILE A 1 236 ? 12.359 61.422 50.436 1.00 32.38 236 ILE A C 1
ATOM 1944 O O . ILE A 1 236 ? 12.385 62.642 50.622 1.00 32.38 236 ILE A O 1
ATOM 1948 N N . PRO A 1 237 ? 11.246 60.701 50.669 1.00 29.72 237 PRO A N 1
ATOM 1949 C CA . PRO A 1 237 ? 10.469 60.973 51.888 1.00 29.72 237 PRO A CA 1
ATOM 1950 C C . PRO A 1 237 ? 10.426 59.781 52.857 1.00 29.72 237 PRO A C 1
ATOM 1952 O O . PRO A 1 237 ? 10.232 58.631 52.474 1.00 29.72 237 PRO A O 1
ATOM 1955 N N . LYS A 1 238 ? 10.650 60.105 54.135 1.00 26.84 238 LYS A N 1
ATOM 1956 C CA . LYS A 1 238 ? 10.661 59.231 55.316 1.00 26.84 238 LYS A CA 1
ATOM 1957 C C . LYS A 1 238 ? 9.238 58.927 55.790 1.00 26.84 238 LYS A C 1
ATOM 1959 O O . LYS A 1 238 ? 8.416 59.827 55.725 1.00 26.84 238 LYS A O 1
ATOM 1964 N N . THR A 1 239 ? 9.060 57.784 56.457 1.00 25.36 239 THR A N 1
ATOM 1965 C CA . THR A 1 239 ? 8.331 57.606 57.745 1.00 25.36 239 THR A CA 1
ATOM 1966 C C . THR A 1 239 ? 8.626 56.178 58.244 1.00 25.36 239 THR A C 1
ATOM 1968 O O . THR A 1 239 ? 8.394 55.238 57.495 1.00 25.36 239 THR A O 1
ATOM 1971 N N . ASN A 1 240 ? 9.398 55.935 59.311 1.00 26.30 240 ASN A N 1
ATOM 1972 C CA . ASN A 1 240 ? 9.208 56.112 60.768 1.00 26.30 240 ASN A CA 1
ATOM 1973 C C . ASN A 1 240 ? 8.439 54.985 61.498 1.00 26.30 240 ASN A C 1
ATOM 1975 O O . ASN A 1 240 ? 7.273 54.749 61.215 1.00 26.30 240 ASN A O 1
ATOM 1979 N N . LEU A 1 241 ? 9.147 54.441 62.508 1.00 25.80 241 LEU A N 1
ATOM 1980 C CA . LEU A 1 241 ? 8.748 53.807 63.786 1.00 25.80 241 LEU A CA 1
ATOM 1981 C C . LEU A 1 241 ? 7.857 52.545 63.741 1.00 25.80 241 LEU A C 1
ATOM 1983 O O . LEU A 1 241 ? 6.729 52.583 63.282 1.00 25.80 241 LEU A O 1
ATOM 1987 N N . SER A 1 242 ? 8.358 51.357 64.108 1.00 23.97 242 SER A N 1
ATOM 1988 C CA . SER A 1 242 ? 8.720 50.827 65.450 1.00 23.97 242 SER A CA 1
ATOM 1989 C C . SER A 1 242 ? 7.525 50.290 66.265 1.00 23.97 242 SER A C 1
ATOM 1991 O O . SER A 1 242 ? 6.787 51.075 66.842 1.00 23.97 242 SER A O 1
ATOM 1993 N N . THR A 1 243 ? 7.436 48.943 66.322 1.00 25.11 243 THR A N 1
ATOM 1994 C CA . THR A 1 243 ? 7.215 48.033 67.492 1.00 25.11 243 THR A CA 1
ATOM 1995 C C . THR A 1 243 ? 6.034 48.322 68.442 1.00 25.11 243 THR A C 1
ATOM 1997 O O . THR A 1 243 ? 5.933 49.427 68.947 1.00 25.11 243 THR A O 1
ATOM 2000 N N . THR A 1 244 ? 5.159 47.418 68.907 1.00 24.59 244 THR A N 1
ATOM 2001 C CA . THR A 1 244 ? 5.039 45.938 69.088 1.00 24.59 244 THR A CA 1
ATOM 2002 C C . THR A 1 244 ? 3.600 45.713 69.659 1.00 24.59 244 THR A C 1
ATOM 2004 O O . THR A 1 244 ? 2.886 46.706 69.794 1.00 24.59 244 THR A O 1
ATOM 2007 N N . PRO A 1 245 ? 3.162 44.556 70.209 1.00 33.94 245 PRO A N 1
ATOM 2008 C CA . PRO A 1 245 ? 3.437 43.134 69.955 1.00 33.94 245 PRO A CA 1
ATOM 2009 C C . PRO A 1 245 ? 2.127 42.321 69.776 1.00 33.94 245 PRO A C 1
ATOM 2011 O O . PRO A 1 245 ? 1.066 42.726 70.244 1.00 33.94 245 PRO A O 1
ATOM 2014 N N . GLN A 1 246 ? 2.189 41.094 69.245 1.00 26.09 246 GLN A N 1
ATOM 2015 C CA . GLN A 1 246 ? 1.216 40.084 69.680 1.00 26.09 246 GLN A CA 1
ATOM 2016 C C . GLN A 1 246 ? 1.774 38.661 69.673 1.00 26.09 246 GLN A C 1
ATOM 2018 O O . GLN A 1 246 ? 2.436 38.203 68.744 1.00 26.09 246 GLN A O 1
ATOM 2023 N N . GLN A 1 247 ? 1.511 38.014 70.802 1.00 25.31 247 GLN A N 1
ATOM 2024 C CA . GLN A 1 247 ? 1.900 36.685 71.233 1.00 25.31 247 GLN A CA 1
ATOM 2025 C C . GLN A 1 247 ? 1.208 35.556 70.453 1.00 25.31 247 GLN A C 1
ATOM 2027 O O . GLN A 1 247 ? -0.000 35.552 70.251 1.00 25.31 247 GLN A O 1
ATOM 2032 N N . SER A 1 248 ? 2.031 34.555 70.140 1.00 28.88 248 SER A N 1
ATOM 2033 C CA . SER A 1 248 ? 1.805 33.104 70.209 1.00 28.88 248 SER A CA 1
ATOM 2034 C C . SER A 1 248 ? 0.487 32.485 69.717 1.00 28.88 248 SER A C 1
ATOM 2036 O O . SER A 1 248 ? -0.520 32.486 70.422 1.00 28.88 248 SER A O 1
ATOM 2038 N N . LYS A 1 249 ? 0.611 31.663 68.667 1.00 29.83 249 LYS A N 1
ATOM 2039 C CA . LYS A 1 249 ? 0.113 30.275 68.670 1.00 29.83 249 LYS A CA 1
ATOM 2040 C C . LYS A 1 249 ? 1.195 29.349 68.097 1.00 29.83 249 LYS A C 1
ATOM 2042 O O . LYS A 1 249 ? 1.862 29.694 67.128 1.00 29.83 249 LYS A O 1
ATOM 2047 N N . LYS A 1 250 ? 1.415 28.221 68.779 1.00 28.08 250 LYS A N 1
ATOM 2048 C CA . LYS A 1 250 ? 2.430 27.183 68.516 1.00 28.08 250 LYS A CA 1
ATOM 2049 C C . LYS A 1 250 ? 1.815 25.958 67.812 1.00 28.08 250 LYS A C 1
ATOM 2051 O O . LYS A 1 250 ? 0.601 25.792 67.859 1.00 28.08 250 LYS A O 1
ATOM 2056 N N . LEU A 1 251 ? 2.732 25.081 67.366 1.00 25.56 251 LEU A N 1
ATOM 2057 C CA . LEU A 1 251 ? 2.641 23.707 66.813 1.00 25.56 251 LEU A CA 1
ATOM 2058 C C . LEU A 1 251 ? 2.426 23.629 65.291 1.00 25.56 251 LEU A C 1
ATOM 2060 O O . LEU A 1 251 ? 1.527 24.269 64.774 1.00 25.56 251 LEU A O 1
ATOM 2064 N N . SER A 1 252 ? 3.152 22.823 64.508 1.00 29.14 252 SER A N 1
ATOM 2065 C CA . SER A 1 252 ? 4.337 21.969 64.707 1.00 29.14 252 SER A CA 1
ATOM 2066 C C . SER A 1 252 ? 4.843 21.547 63.315 1.00 29.14 252 SER A C 1
ATOM 2068 O O . SER A 1 252 ? 4.045 21.300 62.419 1.00 29.14 252 SER A O 1
ATOM 2070 N N . THR A 1 253 ? 6.161 21.478 63.163 1.00 35.41 253 THR A N 1
ATOM 2071 C CA . THR A 1 253 ? 6.990 21.137 61.984 1.00 35.41 253 THR A CA 1
ATOM 2072 C C . THR A 1 253 ? 6.945 19.625 61.619 1.00 35.41 253 THR A C 1
ATOM 2074 O O . THR A 1 253 ? 6.412 18.867 62.431 1.00 35.41 253 THR A O 1
ATOM 2077 N N . PRO A 1 254 ? 7.470 19.145 60.454 1.00 38.59 254 PRO A N 1
ATOM 2078 C CA . PRO A 1 254 ? 8.836 19.384 59.957 1.00 38.59 254 PRO A CA 1
ATOM 2079 C C . PRO A 1 254 ? 8.981 19.939 58.532 1.00 38.59 254 PRO A C 1
ATOM 2081 O O . PRO A 1 254 ? 8.168 19.728 57.638 1.00 38.59 254 PRO A O 1
ATOM 2084 N N . ALA A 1 255 ? 10.089 20.662 58.373 1.00 29.47 255 ALA A N 1
ATOM 2085 C CA . ALA A 1 255 ? 10.566 21.315 57.169 1.00 29.47 255 ALA A CA 1
ATOM 2086 C C . ALA A 1 255 ? 11.263 20.326 56.221 1.00 29.47 255 ALA A C 1
ATOM 2088 O O . ALA A 1 255 ? 12.083 19.516 56.652 1.00 29.47 255 ALA A O 1
ATOM 2089 N N . ILE A 1 256 ? 10.989 20.460 54.922 1.00 33.34 256 ILE A N 1
ATOM 2090 C CA . ILE A 1 256 ? 11.839 19.938 53.850 1.00 33.34 256 ILE A CA 1
ATOM 2091 C C . ILE A 1 256 ? 12.838 21.041 53.493 1.00 33.34 256 ILE A C 1
ATOM 2093 O O . ILE A 1 256 ? 12.464 22.152 53.118 1.00 33.34 256 ILE A O 1
ATOM 2097 N N . VAL A 1 257 ? 14.114 20.715 53.676 1.00 27.77 257 VAL A N 1
ATOM 2098 C CA . VAL A 1 257 ? 15.284 21.531 53.347 1.00 27.77 257 VAL A CA 1
ATOM 2099 C C . VAL A 1 257 ? 15.397 21.675 51.831 1.00 27.77 257 VAL A C 1
ATOM 2101 O O . VAL A 1 257 ? 15.316 20.694 51.095 1.00 27.77 257 VAL A O 1
ATOM 2104 N N . GLY A 1 258 ? 15.591 22.912 51.374 1.00 28.81 258 GLY A N 1
ATOM 2105 C CA . GLY A 1 258 ? 15.867 23.228 49.981 1.00 28.81 258 GLY A CA 1
ATOM 2106 C C . GLY A 1 258 ? 17.315 22.936 49.594 1.00 28.81 258 GLY A C 1
ATOM 2107 O O . GLY A 1 258 ? 18.238 23.196 50.360 1.00 28.81 258 GLY A O 1
ATOM 2108 N N . ILE A 1 259 ? 17.501 22.475 48.359 1.00 29.72 259 ILE A N 1
ATOM 2109 C CA . ILE A 1 259 ? 18.726 22.699 47.592 1.00 29.72 259 ILE A CA 1
ATOM 2110 C C . ILE A 1 259 ? 18.290 23.130 46.188 1.00 29.72 259 ILE A C 1
ATOM 2112 O O . ILE A 1 259 ? 17.740 22.345 45.420 1.00 29.72 259 ILE A O 1
ATOM 2116 N N . VAL A 1 260 ? 18.528 24.402 45.868 1.00 32.94 260 VAL A N 1
ATOM 2117 C CA . VAL A 1 260 ? 18.534 24.920 44.497 1.00 32.94 260 VAL A CA 1
ATOM 2118 C C . VAL A 1 260 ? 19.920 24.622 43.929 1.00 32.94 260 VAL A C 1
ATOM 2120 O O . VAL A 1 260 ? 20.902 25.219 44.364 1.00 32.94 260 VAL A O 1
ATOM 2123 N N . VAL A 1 261 ? 20.007 23.697 42.971 1.00 34.22 261 VAL A N 1
ATOM 2124 C CA . VAL A 1 261 ? 21.184 23.536 42.104 1.00 34.22 261 VAL A CA 1
ATOM 2125 C C . VAL A 1 261 ? 20.776 23.937 40.694 1.00 34.22 261 VAL A C 1
ATOM 2127 O O . VAL A 1 261 ? 19.823 23.394 40.133 1.00 34.22 261 VAL A O 1
ATOM 2130 N N . GLY A 1 262 ? 21.488 24.922 40.144 1.00 31.59 262 GLY A N 1
ATOM 2131 C CA . GLY A 1 262 ? 21.312 25.401 38.779 1.00 31.59 262 GLY A CA 1
ATOM 2132 C C . GLY A 1 262 ? 21.475 24.265 37.773 1.00 31.59 262 GLY A C 1
ATOM 2133 O O . GLY A 1 262 ? 22.493 23.577 37.756 1.00 31.59 262 GLY A O 1
ATOM 2134 N N . SER A 1 263 ? 20.454 24.066 36.942 1.00 30.94 263 SER A N 1
ATOM 2135 C CA . SER A 1 263 ? 20.521 23.128 35.827 1.00 30.94 263 SER A CA 1
ATOM 2136 C C . SER A 1 263 ? 21.249 23.780 34.660 1.00 30.94 263 SER A C 1
ATOM 2138 O O . SER A 1 263 ? 20.795 24.763 34.076 1.00 30.94 263 SER A O 1
ATOM 2140 N N . GLN A 1 264 ? 22.406 23.202 34.361 1.00 32.03 264 GLN A N 1
ATOM 2141 C CA . GLN A 1 264 ? 23.196 23.421 33.165 1.00 32.03 264 GLN A CA 1
ATOM 2142 C C . GLN A 1 264 ? 22.351 23.124 31.915 1.00 32.03 264 GLN A C 1
ATOM 2144 O O . GLN A 1 264 ? 21.587 22.159 31.880 1.00 32.03 264 GLN A O 1
ATOM 2149 N N . VAL A 1 265 ? 22.512 23.953 30.884 1.00 33.19 265 VAL A N 1
ATOM 2150 C CA . VAL A 1 265 ? 21.913 23.785 29.555 1.00 33.19 265 VAL A CA 1
ATOM 2151 C C . VAL A 1 265 ? 22.289 22.413 28.988 1.00 33.19 265 VAL A C 1
ATOM 2153 O O . VAL A 1 265 ? 23.441 22.174 28.630 1.00 33.19 265 VAL A O 1
ATOM 2156 N N . VAL A 1 266 ? 21.311 21.511 28.898 1.00 30.86 266 VAL A N 1
ATOM 2157 C CA . VAL A 1 266 ? 21.430 20.257 28.149 1.00 30.86 266 VAL A CA 1
ATOM 2158 C C . VAL A 1 266 ? 21.133 20.578 26.687 1.00 30.86 266 VAL A C 1
ATOM 2160 O O . VAL A 1 266 ? 19.982 20.790 26.306 1.00 30.86 266 VAL A O 1
ATOM 2163 N N . LEU A 1 267 ? 22.181 20.627 25.864 1.00 29.98 267 LEU A N 1
ATOM 2164 C CA . LEU A 1 267 ? 22.052 20.487 24.416 1.00 29.98 267 LEU A CA 1
ATOM 2165 C C . LEU A 1 267 ? 21.478 19.093 24.155 1.00 29.98 267 LEU A C 1
ATOM 2167 O O . LEU A 1 267 ? 22.178 18.089 24.267 1.00 29.98 267 LEU A O 1
ATOM 2171 N N . THR A 1 268 ? 20.183 19.029 23.859 1.00 38.03 268 THR A N 1
ATOM 2172 C CA . THR A 1 268 ? 19.568 17.807 23.355 1.00 38.03 268 THR A CA 1
ATOM 2173 C C . THR A 1 268 ? 20.082 17.589 21.940 1.00 38.03 268 THR A C 1
ATOM 2175 O O . THR A 1 268 ? 19.753 18.304 20.995 1.00 38.03 268 THR A O 1
ATOM 2178 N N . SER A 1 269 ? 20.969 16.609 21.821 1.00 36.03 269 SER A N 1
ATOM 2179 C CA . SER A 1 269 ? 21.349 15.998 20.563 1.00 36.03 269 SER A CA 1
ATOM 2180 C C . SER A 1 269 ? 20.089 15.474 19.871 1.00 36.03 269 SER A C 1
ATOM 2182 O O . SER A 1 269 ? 19.369 14.619 20.389 1.00 36.03 269 SER A O 1
ATOM 2184 N N . LEU A 1 270 ? 19.812 16.016 18.686 1.00 35.75 270 LEU A N 1
ATOM 2185 C CA . LEU A 1 270 ? 18.848 15.462 17.742 1.00 35.75 270 LEU A CA 1
ATOM 2186 C C . LEU A 1 270 ? 19.360 14.094 17.284 1.00 35.75 270 LEU A C 1
ATOM 2188 O O . LEU A 1 270 ? 20.186 13.993 16.378 1.00 35.75 270 LEU A O 1
ATOM 2192 N N . ALA A 1 271 ? 18.873 13.045 17.935 1.00 40.44 271 ALA A N 1
ATOM 2193 C CA . ALA A 1 271 ? 18.950 11.687 17.437 1.00 40.44 271 ALA A CA 1
ATOM 2194 C C . ALA A 1 271 ? 17.723 11.367 16.571 1.00 40.44 271 ALA A C 1
ATOM 2196 O O . ALA A 1 271 ? 16.612 11.810 16.851 1.00 40.44 271 ALA A O 1
ATOM 2197 N N . ALA A 1 272 ? 17.967 10.473 15.614 1.00 39.03 272 ALA A N 1
ATOM 2198 C CA . ALA A 1 272 ? 17.016 9.660 14.860 1.00 39.03 272 ALA A CA 1
ATOM 2199 C C . ALA A 1 272 ? 16.432 10.246 13.563 1.00 39.03 272 ALA A C 1
ATOM 2201 O O . ALA A 1 272 ? 15.950 11.368 13.481 1.00 39.03 272 ALA A O 1
ATOM 2202 N N . GLY A 1 273 ? 16.491 9.390 12.541 1.00 34.47 273 GLY A N 1
ATOM 2203 C CA . GLY A 1 273 ? 16.040 9.623 11.180 1.00 34.47 273 GLY A CA 1
ATOM 2204 C C . GLY A 1 273 ? 17.228 9.766 10.236 1.00 34.47 273 GLY A C 1
ATOM 2205 O O . GLY A 1 273 ? 17.878 10.806 10.195 1.00 34.47 273 GLY A O 1
ATOM 2206 N N . ILE A 1 274 ? 17.501 8.744 9.428 1.00 45.38 274 ILE A N 1
ATOM 2207 C CA . ILE A 1 274 ? 18.122 8.975 8.123 1.00 45.38 274 ILE A CA 1
ATOM 2208 C C . ILE A 1 274 ? 16.971 9.400 7.204 1.00 45.38 274 ILE A C 1
ATOM 2210 O O . ILE A 1 274 ? 16.221 8.533 6.763 1.00 45.38 274 ILE A O 1
ATOM 2214 N N . PRO A 1 275 ? 16.773 10.690 6.877 1.00 45.00 275 PRO A N 1
ATOM 2215 C CA . PRO A 1 275 ? 16.062 11.023 5.665 1.00 45.00 275 PRO A CA 1
ATOM 2216 C C . PRO A 1 275 ? 17.101 11.082 4.547 1.00 45.00 275 PRO A C 1
ATOM 2218 O O . PRO A 1 275 ? 17.959 11.970 4.512 1.00 45.00 275 PRO A O 1
ATOM 2221 N N . TYR A 1 276 ? 17.013 10.151 3.601 1.00 51.19 276 TYR A N 1
ATOM 2222 C CA . TYR A 1 276 ? 17.501 10.439 2.259 1.00 51.19 276 TYR A CA 1
ATOM 2223 C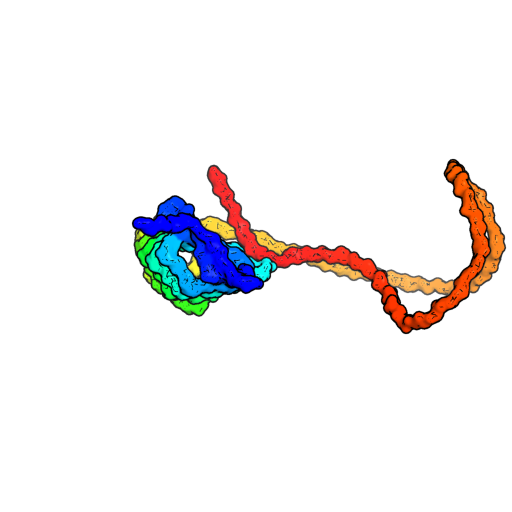 C . TYR A 1 276 ? 16.718 11.656 1.747 1.00 51.19 276 TYR A C 1
ATOM 2225 O O . TYR A 1 276 ? 15.506 11.600 1.540 1.00 51.19 276 TYR A O 1
ATOM 2233 N N . LEU A 1 277 ? 17.402 12.788 1.584 1.00 43.22 277 LEU A N 1
ATOM 2234 C CA . LEU A 1 277 ? 16.821 13.998 1.009 1.00 43.22 277 LEU A CA 1
ATOM 2235 C C . LEU A 1 277 ? 16.614 13.781 -0.496 1.00 43.22 277 LEU A C 1
ATOM 2237 O O . LEU A 1 277 ? 17.545 13.888 -1.290 1.00 43.22 277 LEU A O 1
ATOM 2241 N N . ILE A 1 278 ? 15.377 13.487 -0.900 1.00 49.91 278 ILE A N 1
ATOM 2242 C CA . ILE A 1 278 ? 14.975 13.467 -2.312 1.00 49.91 278 ILE A CA 1
ATOM 2243 C C . ILE A 1 278 ? 14.767 14.919 -2.757 1.00 49.91 278 ILE A C 1
ATOM 2245 O O . ILE A 1 278 ? 13.684 15.486 -2.609 1.00 49.91 278 ILE A O 1
ATOM 2249 N N . LYS A 1 279 ? 15.815 15.553 -3.293 1.00 39.75 279 LYS A N 1
ATOM 2250 C CA . LYS A 1 279 ? 15.703 16.893 -3.883 1.00 39.75 279 LYS A CA 1
ATOM 2251 C C . LYS A 1 279 ? 15.120 16.769 -5.295 1.00 39.75 279 LYS A C 1
ATOM 2253 O O . LYS A 1 279 ? 15.793 16.328 -6.222 1.00 39.75 279 LYS A O 1
ATOM 2258 N N . ARG A 1 280 ? 13.847 17.139 -5.458 1.00 35.91 280 ARG A N 1
ATOM 2259 C CA . ARG A 1 280 ? 13.178 17.219 -6.766 1.00 35.91 280 ARG A CA 1
ATOM 2260 C C . ARG A 1 280 ? 13.687 18.456 -7.506 1.00 35.91 280 ARG A C 1
ATOM 2262 O O . ARG A 1 280 ? 13.287 19.569 -7.179 1.00 35.91 280 ARG A O 1
ATOM 2269 N N . PHE A 1 281 ? 14.540 18.270 -8.507 1.00 39.12 281 PHE A N 1
ATOM 2270 C CA . PHE A 1 281 ? 14.840 19.337 -9.458 1.00 39.12 281 PHE A CA 1
ATOM 2271 C C . PHE A 1 281 ? 13.635 19.508 -10.391 1.00 39.12 281 PHE A C 1
ATOM 2273 O O . PHE A 1 281 ? 13.231 18.566 -11.075 1.00 39.12 281 PHE A O 1
ATOM 2280 N N . LYS A 1 282 ? 13.016 20.694 -10.381 1.00 36.97 282 LYS A N 1
ATOM 2281 C CA . LYS A 1 282 ? 12.207 21.138 -11.520 1.00 36.97 282 LYS A CA 1
ATOM 2282 C C . LYS A 1 282 ? 13.197 21.494 -12.634 1.00 36.97 282 LYS A C 1
ATOM 2284 O O . LYS A 1 282 ? 14.138 22.238 -12.363 1.00 36.97 282 LYS A O 1
ATOM 2289 N N . LYS A 1 283 ? 13.016 20.884 -13.808 1.00 45.19 283 LYS A N 1
ATOM 2290 C CA . LYS A 1 283 ? 13.607 21.375 -15.058 1.00 45.19 283 LYS A CA 1
ATOM 2291 C C . LYS A 1 283 ? 13.038 22.749 -15.378 1.00 45.19 283 LYS A C 1
ATOM 2293 O O . LYS A 1 283 ? 11.852 22.961 -15.030 1.00 45.19 283 LYS A O 1
#